Protein AF-A0A9K3D2X2-F1 (afdb_monomer_lite)

Organism: NCBI:txid797122

Radius of gyration: 26.67 Å; chains: 1; bounding box: 58×52×81 Å

Secondary structure (DSSP, 8-state):
--S-SS-HHHHHHHHHHHHHHHHH-TTEEEEEEEEEEEBSSSEEEEEEEEE-----TT-TTTTSTTS-EEEEESS-TTS--EEPPP--HHHHHHHTT----B-S-TT---TTSSS---S-HHHHHHHHHHHHHHHH-EEETTSEEEEPPP---TTS--PPPEEEEPS------TTGGGSGGGEEESSPPBPTTSSBPP------------------TTS-HHHHHHHHHHHHT--

Structure (mmCIF, N/CA/C/O backbone):
data_AF-A0A9K3D2X2-F1
#
_entry.id   AF-A0A9K3D2X2-F1
#
loop_
_atom_site.group_PDB
_atom_site.id
_atom_site.type_symbol
_atom_site.label_atom_id
_atom_site.label_alt_id
_atom_site.label_comp_id
_atom_site.label_asym_id
_atom_site.label_entity_id
_atom_site.label_seq_id
_atom_site.pdbx_PDB_ins_code
_atom_site.Cartn_x
_atom_site.Cartn_y
_atom_site.Cartn_z
_atom_site.occupancy
_atom_site.B_iso_or_equiv
_atom_site.auth_seq_id
_atom_site.auth_comp_id
_atom_site.auth_asym_id
_atom_site.auth_atom_id
_atom_site.pdbx_PDB_model_num
ATOM 1 N N . GLY A 1 1 ? -23.636 8.367 -2.068 1.00 62.09 1 GLY A N 1
ATOM 2 C CA . GLY A 1 1 ? -22.263 8.112 -1.583 1.00 62.09 1 GLY A CA 1
ATOM 3 C C . GLY A 1 1 ? -21.468 9.404 -1.571 1.00 62.09 1 GLY A C 1
ATOM 4 O O . GLY A 1 1 ? -21.942 10.382 -2.130 1.00 62.09 1 GLY A O 1
ATOM 5 N N . LEU A 1 2 ? -20.274 9.407 -0.976 1.00 77.19 2 LEU A N 1
ATOM 6 C CA . LEU A 1 2 ? -19.411 10.594 -0.820 1.00 77.19 2 LEU A CA 1
ATOM 7 C C . LEU A 1 2 ? -18.797 11.127 -2.136 1.00 77.19 2 LEU A C 1
ATOM 9 O O . LEU A 1 2 ? -18.059 12.102 -2.115 1.00 77.19 2 LEU A O 1
ATOM 13 N N . GLY A 1 3 ? -19.069 10.492 -3.283 1.00 82.81 3 GLY A N 1
ATOM 14 C CA . GLY A 1 3 ? -18.552 10.918 -4.592 1.00 82.81 3 GLY A CA 1
ATOM 15 C C . GLY A 1 3 ? -17.071 10.602 -4.833 1.00 82.81 3 GLY A C 1
ATOM 16 O O . GLY A 1 3 ? -16.491 11.094 -5.796 1.00 82.81 3 GLY A O 1
ATOM 17 N N . LEU A 1 4 ? -16.461 9.778 -3.978 1.00 85.44 4 LEU A N 1
ATOM 18 C CA . LEU A 1 4 ? -15.051 9.391 -4.033 1.00 85.44 4 LEU A CA 1
ATOM 19 C C . LEU A 1 4 ? -14.902 7.876 -4.224 1.00 85.44 4 LEU A C 1
ATOM 21 O O . LEU A 1 4 ? -15.774 7.102 -3.831 1.00 85.44 4 LEU A O 1
ATOM 25 N N . GLY A 1 5 ? -13.762 7.457 -4.780 1.00 87.19 5 GLY A N 1
ATOM 26 C CA . GLY A 1 5 ? -13.370 6.051 -4.881 1.00 87.19 5 GLY A CA 1
ATOM 27 C C . GLY A 1 5 ? -13.581 5.433 -6.263 1.00 87.19 5 GLY A C 1
ATOM 28 O O . GLY A 1 5 ? -13.428 6.086 -7.295 1.00 87.19 5 GLY A O 1
ATOM 29 N N . ILE A 1 6 ? -13.858 4.130 -6.276 1.00 88.62 6 ILE A N 1
ATOM 30 C CA . ILE A 1 6 ? -14.074 3.359 -7.502 1.00 88.62 6 ILE A CA 1
ATOM 31 C C . ILE A 1 6 ? -15.508 3.561 -7.985 1.00 88.62 6 ILE A C 1
ATOM 33 O O . ILE A 1 6 ? -16.448 3.517 -7.196 1.00 88.62 6 ILE A O 1
ATOM 37 N N . ALA A 1 7 ? -15.674 3.738 -9.295 1.00 86.94 7 ALA A N 1
ATOM 38 C CA . ALA A 1 7 ? -16.988 3.841 -9.910 1.00 86.94 7 ALA A CA 1
ATOM 39 C C . ALA A 1 7 ? -17.813 2.564 -9.669 1.00 86.94 7 ALA A C 1
ATOM 41 O O . ALA A 1 7 ? -17.309 1.458 -9.855 1.00 86.94 7 ALA A O 1
ATOM 42 N N . GLU A 1 8 ? -19.098 2.715 -9.341 1.00 86.19 8 GLU A N 1
ATOM 43 C CA . GLU A 1 8 ? -20.034 1.608 -9.084 1.00 86.19 8 GLU A CA 1
ATOM 44 C C . GLU A 1 8 ? -19.951 0.422 -10.067 1.00 86.19 8 GLU A C 1
ATOM 46 O O . GLU A 1 8 ? -19.874 -0.716 -9.593 1.00 86.19 8 GLU A O 1
ATOM 51 N N . PRO A 1 9 ? -19.885 0.612 -11.404 1.00 89.88 9 PRO A N 1
ATOM 52 C CA . PRO A 1 9 ? -19.807 -0.520 -12.332 1.00 89.88 9 PRO A CA 1
ATOM 53 C C . PRO A 1 9 ? -18.508 -1.333 -12.216 1.00 89.88 9 PRO A C 1
ATOM 55 O O . PRO A 1 9 ? -18.479 -2.497 -12.612 1.00 89.88 9 PRO A O 1
ATOM 58 N N . GLU A 1 10 ? -17.432 -0.756 -11.679 1.00 90.44 10 GLU A N 1
ATOM 59 C CA . GLU A 1 10 ? -16.162 -1.458 -11.476 1.00 90.44 10 GLU A CA 1
ATOM 60 C C . GLU A 1 10 ? -16.119 -2.240 -10.150 1.00 90.44 10 GLU A C 1
ATOM 62 O O . GLU A 1 10 ? -15.325 -3.175 -10.023 1.00 90.44 10 GLU A O 1
ATOM 67 N N . ILE A 1 11 ? -16.981 -1.911 -9.178 1.00 92.44 11 ILE A N 1
ATOM 68 C CA . ILE A 1 11 ? -16.953 -2.510 -7.833 1.00 92.44 11 ILE A CA 1
ATOM 69 C C . ILE A 1 11 ? -17.229 -4.013 -7.893 1.00 92.44 11 ILE A C 1
ATOM 71 O O . ILE A 1 11 ? -16.463 -4.798 -7.337 1.00 92.44 11 ILE A O 1
ATOM 75 N N . VAL A 1 12 ? -18.297 -4.431 -8.579 1.00 93.94 12 VAL A N 1
ATOM 76 C CA . VAL A 1 12 ? -18.692 -5.849 -8.630 1.00 93.94 12 VAL A CA 1
ATOM 77 C C . VAL A 1 12 ? -17.599 -6.723 -9.267 1.00 93.94 12 VAL A C 1
ATOM 79 O O . VAL A 1 12 ? -17.203 -7.703 -8.632 1.00 93.94 12 VAL A O 1
ATOM 82 N N . PRO A 1 13 ? -17.028 -6.376 -10.441 1.00 95.06 13 PRO A N 1
ATOM 83 C CA . PRO A 1 13 ? -15.883 -7.097 -10.998 1.00 95.06 13 PRO A CA 1
ATOM 84 C C . PRO A 1 13 ? -14.690 -7.196 -10.044 1.00 95.06 13 PRO A C 1
ATOM 86 O O . PRO A 1 13 ? -14.076 -8.258 -9.946 1.00 95.06 13 PRO A O 1
ATOM 89 N N . ILE A 1 14 ? -14.364 -6.112 -9.333 1.00 95.38 14 ILE A N 1
ATOM 90 C CA . ILE A 1 14 ? -13.248 -6.095 -8.382 1.00 95.38 14 ILE A CA 1
ATOM 91 C C . ILE A 1 14 ? -13.526 -7.036 -7.213 1.00 95.38 14 ILE A C 1
ATOM 93 O O . ILE A 1 14 ? -12.698 -7.895 -6.922 1.00 95.38 14 ILE A O 1
ATOM 97 N N . VAL A 1 15 ? -14.698 -6.938 -6.585 1.00 94.62 15 VAL A N 1
ATOM 98 C CA . VAL A 1 15 ? -15.077 -7.804 -5.458 1.00 94.62 15 VAL A CA 1
ATOM 99 C C . VAL A 1 15 ? -15.071 -9.275 -5.875 1.00 94.62 15 VAL A C 1
ATOM 101 O O . VAL A 1 15 ? -14.518 -10.115 -5.163 1.00 94.62 15 VAL A O 1
ATOM 104 N N . SER A 1 16 ? -15.629 -9.600 -7.042 1.00 95.50 16 SER A N 1
ATOM 105 C CA . SER A 1 16 ? -15.623 -10.966 -7.574 1.00 95.50 16 SER A CA 1
ATOM 106 C C . SER A 1 16 ? -14.213 -11.476 -7.871 1.00 95.50 16 SER A C 1
ATOM 108 O O . SER A 1 16 ? -13.896 -12.611 -7.516 1.00 95.50 16 SER A O 1
ATOM 110 N N . GLY A 1 17 ? -13.350 -10.652 -8.470 1.00 95.75 17 GLY A N 1
ATOM 111 C CA . GLY A 1 17 ? -11.963 -11.028 -8.749 1.00 95.75 17 GLY A CA 1
ATOM 112 C C . GLY A 1 17 ? -11.130 -11.233 -7.484 1.00 95.75 17 GLY A C 1
ATOM 113 O O . GLY A 1 17 ? -10.396 -12.213 -7.388 1.00 95.75 17 GLY A O 1
ATOM 114 N N . VAL A 1 18 ? -11.303 -10.382 -6.468 1.00 95.50 18 VAL A N 1
ATOM 115 C CA . VAL A 1 18 ? -10.625 -10.532 -5.168 1.00 95.50 18 VAL A CA 1
ATOM 116 C C . VAL A 1 18 ? -11.096 -11.791 -4.436 1.00 95.50 18 VAL A C 1
ATOM 118 O O . VAL A 1 18 ? -10.274 -12.505 -3.863 1.00 95.50 18 VAL A O 1
ATOM 121 N N . ARG A 1 19 ? -12.392 -12.125 -4.500 1.00 95.00 19 ARG A N 1
ATOM 122 C CA . ARG A 1 19 ? -12.914 -13.394 -3.959 1.00 95.00 19 ARG A CA 1
ATOM 123 C C . ARG A 1 19 ? -12.326 -14.606 -4.678 1.00 95.00 19 ARG A C 1
ATOM 125 O O . ARG A 1 19 ? -11.923 -15.557 -4.015 1.00 95.00 19 ARG A O 1
ATOM 132 N N . ALA A 1 20 ? -12.242 -14.561 -6.007 1.00 95.50 20 ALA A N 1
ATOM 133 C CA . ALA A 1 20 ? -11.616 -15.624 -6.791 1.00 95.50 20 ALA A CA 1
ATOM 134 C C . ALA A 1 20 ? -10.126 -15.786 -6.437 1.00 95.50 20 ALA A C 1
ATOM 136 O O . ALA A 1 20 ? -9.667 -16.906 -6.230 1.00 95.50 20 ALA A O 1
ATOM 137 N N . PHE A 1 21 ? -9.399 -14.674 -6.286 1.00 95.75 21 PHE A N 1
ATOM 138 C CA . PHE A 1 21 ? -8.006 -14.671 -5.835 1.00 95.75 21 PHE A CA 1
ATOM 139 C C . PHE A 1 21 ? -7.843 -15.264 -4.428 1.00 95.75 21 PHE A C 1
ATOM 141 O O . PHE A 1 21 ? -6.951 -16.078 -4.204 1.00 95.75 21 PHE A O 1
ATOM 148 N N . SER A 1 22 ? -8.712 -14.895 -3.482 1.00 94.69 22 SER A N 1
ATOM 149 C CA . SER A 1 22 ? -8.681 -15.449 -2.125 1.00 94.69 22 SER A CA 1
ATOM 150 C C . SER A 1 22 ? -8.959 -16.954 -2.121 1.00 94.69 22 SER A C 1
ATOM 152 O O . SER A 1 22 ? -8.289 -17.689 -1.402 1.00 94.69 22 SER A O 1
ATOM 154 N N . ALA A 1 23 ? -9.895 -17.428 -2.950 1.00 94.06 23 ALA A N 1
ATOM 155 C CA . ALA A 1 23 ? -10.199 -18.852 -3.079 1.00 94.06 23 ALA A CA 1
ATOM 156 C C . ALA A 1 23 ? -9.033 -19.659 -3.676 1.00 94.06 23 ALA A C 1
ATOM 158 O O . ALA A 1 23 ? -8.855 -20.823 -3.324 1.00 94.06 23 ALA A O 1
ATOM 159 N N . SER A 1 24 ? -8.219 -19.054 -4.551 1.00 94.44 24 SER A N 1
ATOM 160 C CA . SER A 1 24 ? -7.047 -19.719 -5.133 1.00 94.44 24 SER A CA 1
ATOM 161 C C . SER A 1 24 ? -5.812 -19.721 -4.221 1.00 94.44 24 SER A C 1
ATOM 163 O O . SER A 1 24 ? -4.843 -20.404 -4.539 1.00 94.44 24 SER A O 1
ATOM 165 N N . HIS A 1 25 ? -5.825 -18.979 -3.108 1.00 93.38 25 HIS A N 1
ATOM 166 C CA . HIS A 1 25 ? -4.698 -18.860 -2.175 1.00 93.38 25 HIS A CA 1
ATOM 167 C C . HIS A 1 25 ? -5.124 -19.238 -0.745 1.00 93.38 25 HIS A C 1
ATOM 169 O O . HIS A 1 25 ? -5.285 -18.367 0.112 1.00 93.38 25 HIS A O 1
ATOM 175 N N . PRO A 1 26 ? -5.288 -20.543 -0.448 1.00 89.94 26 PRO A N 1
ATOM 176 C CA . PRO A 1 26 ? -5.771 -21.009 0.853 1.00 89.94 26 PRO A CA 1
ATOM 177 C C . PRO A 1 26 ? -4.796 -20.743 2.007 1.00 89.94 26 PRO A C 1
ATOM 179 O O . PRO A 1 26 ? -5.204 -20.827 3.165 1.00 89.94 26 PRO A O 1
ATOM 182 N N . SER A 1 27 ? -3.535 -20.416 1.714 1.00 88.31 27 SER A N 1
ATOM 183 C CA . SER A 1 27 ? -2.527 -20.003 2.695 1.00 88.31 27 SER A CA 1
ATOM 184 C C . SER A 1 27 ? -2.737 -18.584 3.226 1.00 88.31 27 SER A C 1
ATOM 186 O O . SER A 1 27 ? -2.057 -18.198 4.167 1.00 88.31 27 SER A O 1
ATOM 188 N N . LEU A 1 28 ? -3.654 -17.793 2.662 1.00 89.19 28 LEU A N 1
ATOM 189 C CA . LEU A 1 28 ? -3.938 -16.430 3.116 1.00 89.19 28 LEU A CA 1
ATOM 190 C C . LEU A 1 28 ? -5.127 -16.434 4.088 1.00 89.19 28 LEU A C 1
ATOM 192 O O . LEU A 1 28 ? -6.159 -17.055 3.825 1.00 89.19 28 LEU A O 1
ATOM 196 N N . ARG A 1 29 ? -4.983 -15.756 5.230 1.00 85.06 29 ARG A N 1
ATOM 197 C CA . ARG A 1 29 ? -6.015 -15.634 6.274 1.00 85.06 29 ARG A CA 1
ATOM 198 C C . ARG A 1 29 ? -7.011 -14.540 5.929 1.00 85.06 29 ARG A C 1
ATOM 200 O O . ARG A 1 29 ? -8.217 -14.747 6.014 1.00 85.06 29 ARG A O 1
ATOM 207 N N . HIS A 1 30 ? -6.493 -13.369 5.576 1.00 86.62 30 HIS A N 1
ATOM 208 C CA . HIS A 1 30 ? -7.290 -12.184 5.307 1.00 86.62 30 HIS A CA 1
ATOM 209 C C . HIS A 1 30 ? -6.849 -11.569 3.988 1.00 86.62 30 HIS A C 1
ATOM 211 O O . HIS A 1 30 ? -5.658 -11.364 3.767 1.00 86.62 30 HIS A O 1
ATOM 217 N N . VAL A 1 31 ? -7.808 -11.258 3.120 1.00 92.25 31 VAL A N 1
ATOM 218 C CA . VAL A 1 31 ? -7.565 -10.678 1.799 1.00 92.25 31 VAL A CA 1
ATOM 219 C C . VAL A 1 31 ? -8.492 -9.483 1.633 1.00 92.25 31 VAL A C 1
ATOM 221 O O . VAL A 1 31 ? -9.709 -9.613 1.744 1.00 92.25 31 VAL A O 1
ATOM 224 N N . ALA A 1 32 ? -7.920 -8.313 1.366 1.00 92.44 32 ALA A N 1
ATOM 225 C CA . ALA A 1 32 ? -8.660 -7.073 1.186 1.00 92.44 32 ALA A CA 1
ATOM 226 C C . ALA A 1 32 ? -8.199 -6.345 -0.072 1.00 92.44 32 ALA A C 1
ATOM 228 O O . ALA A 1 32 ? -7.009 -6.291 -0.383 1.00 92.44 32 ALA A O 1
ATOM 229 N N . PHE A 1 33 ? -9.141 -5.738 -0.787 1.00 95.12 33 PHE A N 1
ATOM 230 C CA . PHE A 1 33 ? -8.795 -4.830 -1.868 1.00 95.12 33 PHE A CA 1
ATOM 231 C C . PHE A 1 33 ? -8.147 -3.571 -1.282 1.00 95.12 33 PHE A C 1
ATOM 233 O O . PHE A 1 33 ? -8.761 -2.885 -0.470 1.00 95.12 33 PHE A O 1
ATOM 240 N N . TRP A 1 34 ? -6.906 -3.286 -1.677 1.00 95.75 34 TRP A N 1
ATOM 241 C CA . TRP A 1 34 ? -6.181 -2.106 -1.206 1.00 95.75 34 TRP A CA 1
ATOM 242 C C . TRP A 1 34 ? -6.526 -0.879 -2.045 1.00 95.75 34 TRP A C 1
ATOM 244 O O . TRP A 1 34 ? -6.767 0.200 -1.515 1.00 95.75 34 TRP A O 1
ATOM 254 N N . GLY A 1 35 ? -6.547 -1.035 -3.371 1.00 95.25 35 GLY A N 1
ATOM 255 C CA . GLY A 1 35 ? -6.744 0.105 -4.253 1.00 95.25 35 GLY A CA 1
ATOM 256 C C . GLY A 1 35 ? -6.374 -0.146 -5.708 1.00 95.25 35 GLY A C 1
ATOM 257 O O . GLY A 1 35 ? -5.982 -1.241 -6.118 1.00 95.25 35 GLY A O 1
ATOM 258 N N . LYS A 1 36 ? -6.497 0.921 -6.498 1.00 95.12 36 LYS A N 1
ATOM 259 C CA . LYS A 1 36 ? -6.188 0.953 -7.929 1.00 95.12 36 LYS A CA 1
ATOM 260 C C . LYS A 1 36 ? -5.154 2.043 -8.193 1.00 95.12 36 LYS A C 1
ATOM 262 O O . LYS A 1 36 ? -5.387 3.204 -7.871 1.00 95.12 36 LYS A O 1
ATOM 267 N N . VAL A 1 37 ? -4.025 1.689 -8.802 1.00 95.62 37 VAL A N 1
ATOM 268 C CA . VAL A 1 37 ? -2.929 2.627 -9.086 1.00 95.62 37 VAL A CA 1
ATOM 269 C C . VAL A 1 37 ? -2.847 2.892 -10.582 1.00 95.62 37 VAL A C 1
ATOM 271 O O . VAL A 1 37 ? -2.692 1.972 -11.388 1.00 95.62 37 VAL A O 1
ATOM 274 N N . LYS A 1 38 ? -2.944 4.166 -10.974 1.00 94.25 38 LYS A N 1
ATOM 275 C CA . LYS A 1 38 ? -2.814 4.565 -12.377 1.00 94.25 38 LYS A CA 1
ATOM 276 C C . LYS A 1 38 ? -1.379 4.375 -12.860 1.00 94.25 38 LYS A C 1
ATOM 278 O O . LYS A 1 38 ? -0.429 4.823 -12.224 1.00 94.25 38 LYS A O 1
ATOM 283 N N . CYS A 1 39 ? -1.251 3.766 -14.031 1.00 93.56 39 CYS A N 1
ATOM 284 C CA . CYS A 1 39 ? 0.011 3.634 -14.747 1.00 93.56 39 CYS A CA 1
ATOM 285 C C . CYS A 1 39 ? -0.062 4.388 -16.075 1.00 93.56 39 CYS A C 1
ATOM 287 O O . CYS A 1 39 ? -1.148 4.752 -16.541 1.00 93.56 39 CYS A O 1
ATOM 289 N N . ARG A 1 40 ? 1.093 4.592 -16.715 1.00 91.06 40 ARG A N 1
ATOM 290 C CA . ARG A 1 40 ? 1.179 5.105 -18.087 1.00 91.06 40 ARG A CA 1
ATOM 291 C C . ARG A 1 40 ? 0.357 4.230 -19.028 1.00 91.06 40 ARG A C 1
ATOM 293 O O . ARG A 1 40 ? -0.376 4.753 -19.860 1.00 91.06 40 ARG A O 1
ATOM 300 N N . THR A 1 41 ? 0.445 2.913 -18.849 1.00 88.25 41 THR A N 1
ATOM 301 C CA . THR A 1 41 ? -0.400 1.947 -19.547 1.00 88.25 41 THR A CA 1
ATOM 302 C C . THR A 1 41 ? -1.322 1.256 -18.541 1.00 88.25 41 THR A C 1
ATOM 304 O O . THR A 1 41 ? -0.877 0.561 -17.637 1.00 88.25 41 THR A O 1
ATOM 307 N N . GLY A 1 42 ? -2.630 1.499 -18.647 1.00 92.19 42 GLY A N 1
ATOM 308 C CA . GLY A 1 42 ? -3.626 0.836 -17.799 1.00 92.19 42 GLY A CA 1
ATOM 309 C C . GLY A 1 42 ? -3.580 1.230 -16.316 1.00 92.19 42 GLY A C 1
ATOM 310 O O . GLY A 1 42 ? -3.468 2.416 -15.977 1.00 92.19 42 GLY A O 1
ATOM 311 N N . PHE A 1 43 ? -3.768 0.226 -15.455 1.00 95.06 43 PHE A N 1
ATOM 312 C CA . PHE A 1 43 ? -3.864 0.339 -14.001 1.00 95.06 43 PHE A CA 1
ATOM 313 C C . PHE A 1 43 ? -3.364 -0.942 -13.331 1.00 95.06 43 PHE A C 1
ATOM 315 O O . PHE A 1 43 ? -3.580 -2.038 -13.847 1.00 95.06 43 PHE A O 1
ATOM 322 N N . TYR A 1 44 ? -2.799 -0.797 -12.139 1.00 96.81 44 TYR A N 1
ATOM 323 C CA . TYR A 1 44 ? -2.599 -1.900 -11.211 1.00 96.81 44 TYR A CA 1
ATOM 324 C C . TYR A 1 44 ? -3.794 -2.001 -10.265 1.00 96.81 44 TYR A C 1
ATOM 326 O O . TYR A 1 44 ? -4.170 -1.008 -9.645 1.00 96.81 44 TYR A O 1
ATOM 334 N N . HIS A 1 45 ? -4.368 -3.193 -10.137 1.00 97.00 45 HIS A N 1
ATOM 335 C CA . HIS A 1 45 ? -5.290 -3.536 -9.053 1.00 97.00 45 HIS A CA 1
ATOM 336 C C . HIS A 1 45 ? -4.469 -4.178 -7.949 1.00 97.00 45 HIS A C 1
ATOM 338 O O . HIS A 1 45 ? -3.710 -5.101 -8.235 1.00 97.00 45 HIS A O 1
ATOM 344 N N . VAL A 1 46 ? -4.588 -3.677 -6.725 1.00 97.50 46 VAL A N 1
ATOM 345 C CA . VAL A 1 46 ? -3.747 -4.089 -5.603 1.00 97.50 46 VAL A CA 1
ATOM 346 C C . VAL A 1 46 ? -4.615 -4.711 -4.523 1.00 97.50 46 VAL A C 1
ATOM 348 O O . VAL A 1 46 ? -5.655 -4.169 -4.139 1.00 97.50 46 VAL A O 1
ATOM 351 N N . VAL A 1 47 ? -4.155 -5.844 -4.016 1.00 96.62 47 VAL A N 1
ATOM 352 C CA . VAL A 1 47 ? -4.743 -6.570 -2.900 1.00 96.62 47 VAL A CA 1
ATOM 353 C C . VAL A 1 47 ? -3.723 -6.632 -1.776 1.00 96.62 47 VAL A C 1
ATOM 355 O O . VAL A 1 47 ? -2.539 -6.876 -2.004 1.00 96.62 47 VAL A O 1
ATOM 358 N N . ARG A 1 48 ? -4.208 -6.399 -0.563 1.00 94.38 48 ARG A N 1
ATOM 359 C CA . ARG A 1 48 ? -3.490 -6.608 0.685 1.00 94.38 48 ARG A CA 1
ATOM 360 C C . ARG A 1 48 ? -3.878 -7.976 1.236 1.00 94.38 48 ARG A C 1
ATOM 362 O O . ARG A 1 48 ? -5.072 -8.264 1.341 1.00 94.38 48 ARG A O 1
ATOM 369 N N . ALA A 1 49 ? -2.902 -8.788 1.605 1.00 91.94 49 ALA A N 1
ATOM 370 C CA . ALA A 1 49 ? -3.124 -10.108 2.165 1.00 91.94 49 ALA A CA 1
ATOM 371 C C . ALA A 1 49 ? -2.305 -10.327 3.438 1.00 91.94 49 ALA A C 1
ATOM 373 O O . ALA A 1 49 ? -1.190 -9.833 3.554 1.00 91.94 49 ALA A O 1
ATOM 374 N N . VAL A 1 50 ? -2.869 -11.086 4.372 1.00 87.56 50 VAL A N 1
ATOM 375 C CA . VAL A 1 50 ? -2.181 -11.556 5.579 1.00 87.56 50 VAL A CA 1
ATOM 376 C C . VAL A 1 50 ? -2.057 -13.075 5.462 1.00 87.56 50 VAL A C 1
ATOM 378 O O . VAL A 1 50 ? -3.092 -13.735 5.286 1.00 87.56 50 VAL A O 1
ATOM 381 N N . PRO A 1 51 ? -0.844 -13.647 5.498 1.00 85.38 51 PRO A N 1
ATOM 382 C CA . PRO A 1 51 ? -0.655 -15.085 5.445 1.00 85.38 51 PRO A CA 1
ATOM 383 C C . PRO A 1 51 ? -1.184 -15.749 6.723 1.00 85.38 51 PRO A C 1
ATOM 385 O O . PRO A 1 51 ? -1.248 -15.146 7.792 1.00 85.38 51 PRO A O 1
ATOM 388 N N . LYS A 1 52 ? -1.578 -17.015 6.611 1.00 80.44 52 LYS A N 1
ATOM 389 C CA . LYS A 1 52 ? -1.749 -17.928 7.742 1.00 80.44 52 LYS A CA 1
ATOM 390 C C . LYS A 1 52 ? -0.356 -18.421 8.133 1.00 80.44 52 LYS A C 1
ATOM 392 O O . LYS A 1 52 ? -0.008 -19.555 7.826 1.00 80.44 52 LYS A O 1
ATOM 397 N N . LEU A 1 53 ? 0.493 -17.554 8.674 1.00 66.25 53 LEU A N 1
ATOM 398 C CA . LEU A 1 53 ? 1.560 -18.088 9.512 1.00 66.25 53 LEU A CA 1
ATOM 399 C C . LEU A 1 53 ? 0.914 -18.454 10.847 1.00 66.25 53 LEU A C 1
ATOM 401 O O . LEU A 1 53 ? 0.103 -17.682 11.364 1.00 66.25 53 LEU A O 1
ATOM 405 N N . ASP A 1 54 ? 1.281 -19.614 11.379 1.00 54.94 54 ASP A N 1
ATOM 406 C CA . ASP A 1 54 ? 1.028 -19.984 12.768 1.00 54.94 54 ASP A CA 1
ATOM 407 C C . ASP A 1 54 ? 1.961 -19.135 13.651 1.00 54.94 54 ASP A C 1
ATOM 409 O O . ASP A 1 54 ? 2.937 -19.627 14.205 1.00 54.94 54 ASP A O 1
ATOM 413 N N . LEU A 1 55 ? 1.746 -17.816 13.666 1.00 53.19 55 LEU A N 1
ATOM 414 C CA . LEU A 1 55 ? 2.324 -16.950 14.685 1.00 53.19 55 LEU A CA 1
ATOM 415 C C . LEU A 1 55 ? 1.469 -17.158 15.930 1.00 53.19 55 LEU A C 1
ATOM 417 O O . LEU A 1 55 ? 0.251 -16.931 15.875 1.00 53.19 55 LEU A O 1
ATOM 421 N N . ASP A 1 56 ? 2.098 -17.630 17.005 1.00 51.72 56 ASP A N 1
ATOM 422 C CA . ASP A 1 56 ? 1.461 -17.775 18.310 1.00 51.72 56 ASP A CA 1
ATOM 423 C C . ASP A 1 56 ? 0.722 -16.477 18.660 1.00 51.72 56 ASP A C 1
ATOM 425 O O . ASP A 1 56 ? 1.155 -15.372 18.321 1.00 51.72 56 ASP A O 1
ATOM 429 N N . GLU A 1 57 ? -0.464 -16.592 19.265 1.00 49.62 57 GLU A N 1
ATOM 430 C CA . GLU A 1 57 ? -1.336 -15.433 19.494 1.00 49.62 57 GLU A CA 1
ATOM 431 C C . GLU A 1 57 ? -0.694 -14.341 20.357 1.00 49.62 57 GLU A C 1
ATOM 433 O O . GLU A 1 57 ? -1.140 -13.197 20.283 1.00 49.62 57 GLU A O 1
ATOM 438 N N . THR A 1 58 ? 0.366 -14.701 21.078 1.00 48.12 58 THR A N 1
ATOM 439 C CA . THR A 1 58 ? 1.191 -13.882 21.961 1.00 48.12 58 THR A CA 1
ATOM 440 C C . THR A 1 58 ? 2.380 -13.201 21.275 1.00 48.12 58 THR A C 1
ATOM 442 O O . THR A 1 58 ? 3.073 -12.446 21.945 1.00 48.12 58 THR A O 1
ATOM 445 N N . ASP A 1 59 ? 2.650 -13.420 19.978 1.00 47.16 59 ASP A N 1
ATOM 446 C CA . ASP A 1 59 ? 3.792 -12.767 19.316 1.00 47.16 59 ASP A CA 1
ATOM 447 C C . ASP A 1 59 ? 3.524 -11.253 19.138 1.00 47.16 59 ASP A C 1
ATOM 449 O O . ASP A 1 59 ? 2.647 -10.877 18.346 1.00 47.16 59 ASP A O 1
ATOM 453 N N . PRO A 1 60 ? 4.285 -10.362 19.808 1.00 45.97 60 PRO A N 1
ATOM 454 C CA . PRO A 1 60 ? 4.114 -8.909 19.707 1.00 45.97 60 PRO A CA 1
ATOM 455 C C . PRO A 1 60 ? 4.375 -8.366 18.291 1.00 45.97 60 PRO A C 1
ATOM 457 O O . PRO A 1 60 ? 3.988 -7.241 17.969 1.00 45.97 60 PRO A O 1
ATOM 460 N N . LYS A 1 61 ? 4.985 -9.161 17.400 1.00 43.41 61 LYS A N 1
ATOM 461 C CA . LYS A 1 61 ? 5.217 -8.789 15.992 1.00 43.41 61 LYS A CA 1
ATOM 462 C C . LYS A 1 61 ? 3.961 -8.887 15.130 1.00 43.41 61 LYS A C 1
ATOM 464 O O . LYS A 1 61 ? 3.944 -8.344 14.020 1.00 43.41 61 LYS A O 1
ATOM 469 N N . LYS A 1 62 ? 2.905 -9.535 15.635 1.00 45.25 62 LYS A N 1
ATOM 470 C CA . LYS A 1 62 ? 1.636 -9.734 14.933 1.00 45.25 62 LYS A CA 1
ATOM 471 C C . LYS A 1 62 ? 0.979 -8.392 14.617 1.00 45.25 62 LYS A C 1
ATOM 473 O O . LYS A 1 62 ? 0.440 -7.713 15.484 1.00 45.25 62 LYS A O 1
ATOM 478 N N . GLY A 1 63 ? 0.969 -8.032 13.337 1.00 45.84 63 GLY A N 1
ATOM 479 C CA . GLY A 1 63 ? 0.354 -6.786 12.861 1.00 45.84 63 GLY A CA 1
ATOM 480 C C . GLY A 1 63 ? 1.316 -5.612 1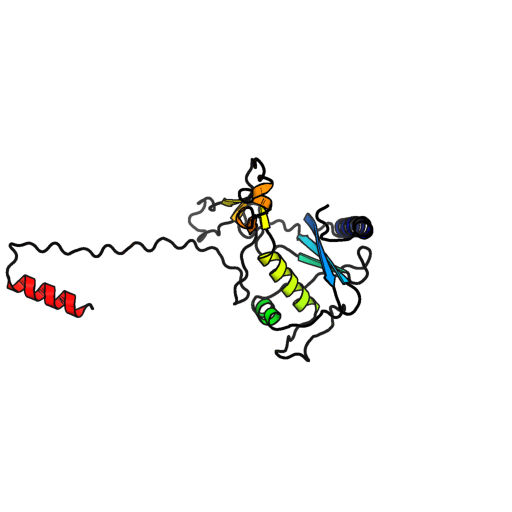2.671 1.00 45.84 63 GLY A C 1
ATOM 481 O O . GLY A 1 63 ? 0.879 -4.550 12.217 1.00 45.84 63 GLY A O 1
ATOM 482 N N . GLN A 1 64 ? 2.615 -5.801 12.907 1.00 46.34 64 GLN A N 1
ATOM 483 C CA . GLN A 1 64 ? 3.624 -4.843 12.466 1.00 46.34 64 GLN A CA 1
ATOM 484 C C . GLN A 1 64 ? 3.993 -5.059 10.987 1.00 46.34 64 GLN A C 1
ATOM 486 O O . GLN A 1 64 ? 3.684 -6.084 10.382 1.00 46.34 64 GLN A O 1
ATOM 491 N N . LEU A 1 65 ? 4.623 -4.047 10.379 1.00 45.91 65 LEU A N 1
ATOM 492 C CA . LEU A 1 65 ? 4.936 -3.816 8.950 1.00 45.91 65 LEU A CA 1
ATOM 493 C C . LEU A 1 65 ? 5.387 -5.040 8.093 1.00 45.91 65 LEU A C 1
ATOM 495 O O . LEU A 1 65 ? 5.383 -4.947 6.854 1.00 45.91 65 LEU A O 1
ATOM 499 N N . GLY A 1 66 ? 5.773 -6.157 8.718 1.00 51.91 66 GLY A N 1
ATOM 500 C CA . GLY A 1 66 ? 6.245 -7.405 8.109 1.00 51.91 66 GLY A CA 1
ATOM 501 C C . GLY A 1 66 ? 5.174 -8.442 7.741 1.00 51.91 66 GLY A C 1
ATOM 502 O O . GLY A 1 66 ? 5.409 -9.216 6.818 1.00 51.91 66 GLY A O 1
ATOM 503 N N . ASP A 1 67 ? 3.984 -8.424 8.347 1.00 68.19 67 ASP A N 1
ATOM 504 C CA . ASP A 1 67 ? 3.009 -9.525 8.167 1.00 68.19 67 ASP A CA 1
ATOM 505 C C . ASP A 1 67 ? 2.080 -9.358 6.964 1.00 68.19 67 ASP A C 1
ATOM 507 O O . ASP A 1 67 ? 1.203 -10.179 6.691 1.00 68.19 67 ASP A O 1
ATOM 511 N N . THR A 1 68 ? 2.211 -8.246 6.251 1.00 81.12 68 THR A N 1
ATOM 512 C CA . THR A 1 68 ? 1.294 -7.896 5.174 1.00 81.12 68 THR A CA 1
ATOM 513 C C . THR A 1 68 ? 1.961 -8.051 3.818 1.00 81.12 68 THR A C 1
ATOM 515 O O . THR A 1 68 ? 2.849 -7.280 3.445 1.00 81.12 68 THR A O 1
ATOM 518 N N . GLU A 1 69 ? 1.444 -8.990 3.034 1.00 91.31 69 GLU A N 1
ATOM 519 C CA . GLU A 1 69 ? 1.815 -9.189 1.642 1.00 91.31 69 GLU A CA 1
ATOM 520 C C . GLU A 1 69 ? 0.949 -8.331 0.715 1.00 91.31 69 GLU A C 1
ATOM 522 O O . GLU A 1 69 ? -0.256 -8.156 0.920 1.00 91.31 69 GLU A O 1
ATOM 527 N N . TYR A 1 70 ? 1.550 -7.842 -0.368 1.00 95.31 70 TYR A N 1
ATOM 528 C CA . TYR A 1 70 ? 0.828 -7.130 -1.417 1.00 95.31 70 TYR A CA 1
ATOM 529 C C . TYR A 1 70 ? 0.872 -7.911 -2.720 1.00 95.31 70 TYR A C 1
ATOM 531 O O . TYR A 1 70 ? 1.918 -8.400 -3.142 1.00 95.31 70 TYR A O 1
ATOM 539 N N . TRP A 1 71 ? -0.276 -7.986 -3.377 1.00 97.06 71 TRP A N 1
ATOM 540 C CA . TRP A 1 71 ? -0.459 -8.673 -4.645 1.00 97.06 71 TRP A CA 1
ATOM 541 C C . TRP A 1 71 ? -1.041 -7.711 -5.664 1.00 97.06 71 TRP A C 1
ATOM 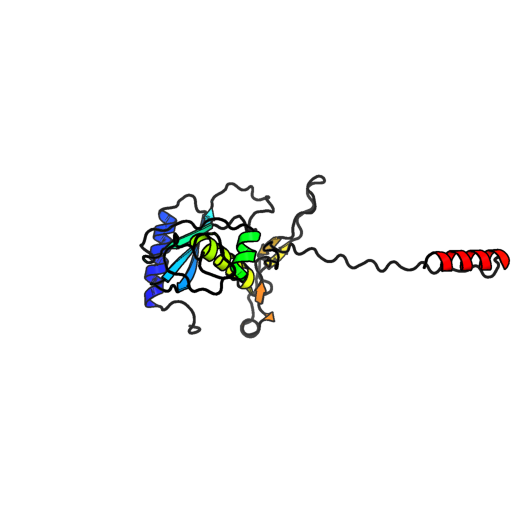543 O O . TRP A 1 71 ? -1.857 -6.851 -5.330 1.00 97.06 71 TRP A O 1
ATOM 553 N N . VAL A 1 72 ? -0.619 -7.844 -6.916 1.00 97.44 72 VAL A N 1
ATOM 554 C CA . VAL A 1 72 ? -0.996 -6.908 -7.971 1.00 97.44 72 VAL A CA 1
ATOM 555 C C . VAL A 1 72 ? -1.415 -7.616 -9.252 1.00 97.44 72 VAL A C 1
ATOM 557 O O . VAL A 1 72 ? -0.811 -8.610 -9.648 1.00 97.44 72 VAL A O 1
ATOM 560 N N . SER A 1 73 ? -2.419 -7.066 -9.938 1.00 96.38 73 SER A N 1
ATOM 561 C CA . SER A 1 73 ? -2.766 -7.453 -11.306 1.00 96.38 73 SER A CA 1
ATOM 562 C C . SER A 1 73 ? -2.842 -6.248 -12.245 1.00 96.38 73 SER A C 1
ATOM 564 O O . SER A 1 73 ? -3.550 -5.271 -11.984 1.00 96.38 73 SER A O 1
ATOM 566 N N . SER A 1 74 ? -2.130 -6.327 -13.375 1.00 94.81 74 SER A N 1
ATOM 567 C CA . SER A 1 74 ? -2.142 -5.319 -14.451 1.00 94.81 74 SER A CA 1
ATOM 568 C C . SER A 1 74 ? -3.175 -5.601 -15.549 1.00 94.81 74 SER A C 1
ATOM 570 O O . SER A 1 74 ? -3.435 -4.746 -16.395 1.00 94.81 74 SER A O 1
ATOM 572 N N . LYS A 1 75 ? -3.781 -6.797 -15.551 1.00 93.12 75 LYS A N 1
ATOM 573 C CA . LYS A 1 75 ? -4.762 -7.239 -16.561 1.00 93.12 75 LYS A CA 1
ATOM 574 C C . LYS A 1 75 ? -6.213 -7.156 -16.079 1.00 93.12 75 LYS A C 1
ATOM 576 O O . LYS A 1 75 ? -7.115 -7.580 -16.792 1.00 93.12 75 LYS A O 1
ATOM 581 N N . GLY A 1 76 ? -6.438 -6.576 -14.901 1.00 91.94 76 GLY A N 1
ATOM 582 C CA . GLY A 1 76 ? -7.758 -6.454 -14.285 1.00 91.94 76 GLY A CA 1
ATOM 583 C C . GLY A 1 76 ? -7.985 -7.461 -13.153 1.00 91.94 76 GLY A C 1
ATOM 584 O O . GLY A 1 76 ? -7.106 -8.265 -12.859 1.00 91.94 76 GLY A O 1
ATOM 585 N N . PRO A 1 77 ? -9.164 -7.436 -12.513 1.00 91.62 77 PRO A N 1
ATOM 586 C CA . PRO A 1 77 ? -9.433 -8.206 -11.295 1.00 91.62 77 PRO A CA 1
ATOM 587 C C . PRO A 1 77 ? -9.495 -9.729 -11.511 1.00 91.62 77 PRO A C 1
ATOM 589 O O . PRO A 1 77 ? -9.292 -10.486 -10.567 1.00 91.62 77 PRO A O 1
ATOM 592 N N . PHE A 1 78 ? -9.728 -10.181 -12.747 1.00 93.81 78 PHE A N 1
ATOM 593 C CA . PHE A 1 78 ? -9.691 -11.597 -13.144 1.00 93.81 78 PHE A CA 1
ATOM 594 C C . PHE A 1 78 ? -8.374 -11.996 -13.829 1.00 93.81 78 PHE A C 1
ATOM 596 O O . PHE A 1 78 ? -8.261 -13.092 -14.374 1.00 93.81 78 PHE A O 1
ATOM 603 N N . GLY A 1 79 ? -7.397 -11.086 -13.866 1.00 93.50 79 GLY A N 1
ATOM 604 C CA . GLY A 1 79 ? -6.080 -11.352 -14.426 1.00 93.50 79 GLY A CA 1
ATOM 605 C C . GLY A 1 79 ? -5.199 -12.182 -13.487 1.00 93.50 79 GLY A C 1
ATOM 606 O O . GLY A 1 79 ? -5.567 -12.431 -12.338 1.00 93.50 79 GLY A O 1
ATOM 607 N N . PRO A 1 80 ? -4.001 -12.581 -13.949 1.00 94.75 80 PRO A N 1
ATOM 608 C CA . PRO A 1 80 ? -3.005 -13.174 -13.069 1.00 94.75 80 PRO A CA 1
ATOM 609 C C . PRO A 1 80 ? -2.579 -12.161 -12.001 1.00 94.75 80 PRO A C 1
ATOM 611 O O . PRO A 1 80 ? -2.454 -10.962 -12.280 1.00 94.75 80 PRO A O 1
ATOM 614 N N . TRP A 1 81 ? -2.354 -12.664 -10.791 1.00 96.25 81 TRP A N 1
ATOM 615 C CA . TRP A 1 81 ? -1.882 -11.890 -9.651 1.00 96.25 81 TRP A CA 1
ATOM 616 C C . TRP A 1 81 ? -0.416 -12.212 -9.388 1.00 96.25 81 TRP A C 1
ATOM 618 O O . TRP A 1 81 ? -0.035 -13.379 -9.331 1.00 96.25 81 TRP A O 1
ATOM 628 N N . SER A 1 82 ? 0.392 -11.174 -9.207 1.00 96.44 82 SER A N 1
ATOM 629 C CA . SER A 1 82 ? 1.809 -11.291 -8.871 1.00 96.44 82 SER A CA 1
ATOM 630 C C . SER A 1 82 ? 2.047 -10.745 -7.471 1.00 96.44 82 SER A C 1
ATOM 632 O O . SER A 1 82 ? 1.628 -9.625 -7.170 1.00 96.44 82 SER A O 1
ATOM 634 N N . ARG A 1 83 ? 2.740 -11.511 -6.625 1.00 95.62 83 ARG A N 1
ATOM 635 C CA . ARG A 1 83 ? 3.205 -11.034 -5.320 1.00 95.62 83 ARG A CA 1
ATOM 636 C C . ARG A 1 83 ? 4.267 -9.953 -5.516 1.00 95.62 83 ARG A C 1
ATOM 638 O O . ARG A 1 83 ? 5.179 -10.111 -6.329 1.00 95.62 83 ARG A O 1
ATOM 645 N N . LEU A 1 84 ? 4.143 -8.856 -4.778 1.00 96.00 84 LEU A N 1
ATOM 646 C CA . LEU A 1 84 ? 5.157 -7.814 -4.713 1.00 96.00 84 LEU A CA 1
ATOM 647 C C . LEU A 1 84 ? 6.279 -8.217 -3.748 1.00 96.00 84 LEU A C 1
ATOM 649 O O . LEU A 1 84 ? 6.015 -8.882 -2.747 1.00 96.00 84 LEU A O 1
ATOM 653 N N . PRO A 1 85 ? 7.526 -7.812 -4.034 1.00 93.94 85 PRO A N 1
ATOM 654 C CA . PRO A 1 85 ? 8.643 -8.078 -3.143 1.00 93.94 85 PRO A CA 1
ATOM 655 C C . PRO A 1 85 ? 8.523 -7.263 -1.853 1.00 93.94 85 PRO A C 1
ATOM 657 O O . PRO A 1 85 ? 7.985 -6.145 -1.846 1.00 93.94 85 PRO A O 1
ATOM 660 N N . ASP A 1 86 ? 9.098 -7.803 -0.784 1.00 88.94 86 ASP A N 1
ATOM 661 C CA . ASP A 1 86 ? 9.304 -7.062 0.453 1.00 88.94 86 ASP A CA 1
ATOM 662 C C . ASP A 1 86 ? 10.292 -5.913 0.240 1.00 88.94 86 ASP A C 1
ATOM 664 O O . ASP A 1 86 ? 11.098 -5.910 -0.695 1.00 88.94 86 ASP A O 1
ATOM 668 N N . CYS A 1 87 ? 10.169 -4.887 1.079 1.00 88.44 87 CYS A N 1
ATOM 669 C CA . CYS A 1 87 ? 10.937 -3.657 0.948 1.00 88.44 87 CYS A CA 1
ATOM 670 C C . CYS A 1 87 ? 11.889 -3.500 2.119 1.00 88.44 87 CYS A C 1
ATOM 672 O O . CYS A 1 87 ? 11.471 -3.604 3.269 1.00 88.44 87 CYS A O 1
ATOM 674 N N . THR A 1 88 ? 13.139 -3.161 1.826 1.00 89.44 88 THR A N 1
ATOM 675 C CA . THR A 1 88 ? 14.088 -2.734 2.855 1.00 89.44 88 THR A CA 1
ATOM 676 C C . THR A 1 88 ? 13.887 -1.250 3.193 1.00 89.44 88 THR A C 1
ATOM 678 O O . THR A 1 88 ? 13.442 -0.482 2.326 1.00 89.44 88 THR A O 1
ATOM 681 N N . PRO A 1 89 ? 14.275 -0.793 4.399 1.00 89.25 89 PRO A N 1
ATOM 682 C CA . PRO A 1 89 ? 14.233 0.628 4.75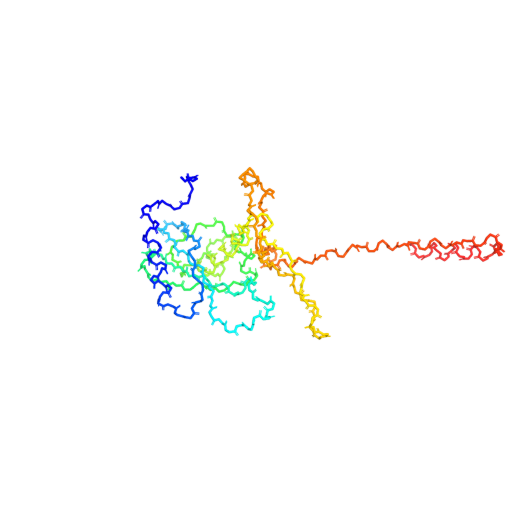6 1.00 89.25 89 PRO A CA 1
ATOM 683 C C . PRO A 1 89 ? 14.939 1.517 3.727 1.00 89.25 89 PRO A C 1
ATOM 685 O O . PRO A 1 89 ? 14.405 2.531 3.269 1.00 89.25 89 PRO A O 1
ATOM 688 N N . ARG A 1 90 ? 16.095 1.060 3.228 1.00 89.31 90 ARG A N 1
ATOM 689 C CA . ARG A 1 90 ? 16.852 1.761 2.187 1.00 89.31 90 ARG A CA 1
ATOM 690 C C . ARG A 1 90 ? 16.067 1.915 0.883 1.00 89.31 90 ARG A C 1
ATOM 692 O O . ARG A 1 9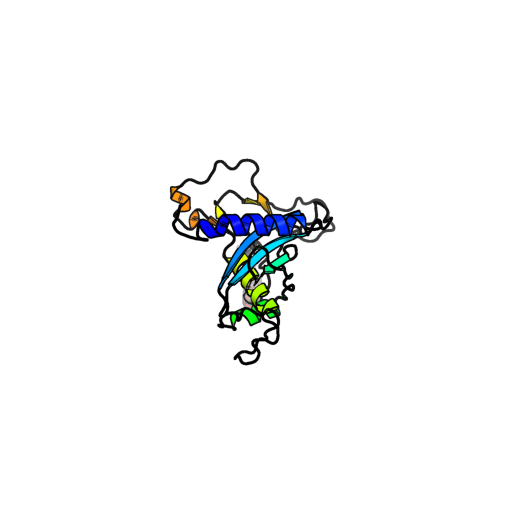0 ? 16.110 2.981 0.270 1.00 89.31 90 ARG A O 1
ATOM 699 N N . GLN A 1 91 ? 15.344 0.884 0.446 1.00 91.94 91 GLN A N 1
ATOM 700 C CA . GLN A 1 91 ? 14.498 0.965 -0.751 1.00 91.94 91 GLN A CA 1
ATOM 701 C C . GLN A 1 91 ? 13.355 1.967 -0.554 1.00 91.94 91 GLN A C 1
ATOM 703 O O . GLN A 1 91 ? 13.095 2.783 -1.444 1.00 91.94 91 GLN A O 1
ATOM 708 N N . ILE A 1 92 ? 12.727 1.966 0.626 1.00 92.38 92 ILE A N 1
ATOM 709 C CA . ILE A 1 92 ? 11.666 2.916 0.981 1.00 92.38 92 ILE A CA 1
ATOM 710 C C . ILE A 1 92 ? 12.202 4.349 0.952 1.00 92.38 92 ILE A C 1
ATOM 712 O O . ILE A 1 92 ? 11.582 5.215 0.325 1.00 92.38 92 ILE A O 1
ATOM 716 N N . GLN A 1 93 ? 13.372 4.589 1.545 1.00 91.88 93 GLN A N 1
ATOM 717 C CA . GLN A 1 93 ? 14.042 5.886 1.520 1.00 91.88 93 GLN A CA 1
ATOM 718 C C . GLN A 1 93 ? 14.323 6.344 0.084 1.00 91.88 93 GLN A C 1
ATOM 720 O O . GLN A 1 93 ? 13.919 7.440 -0.305 1.00 91.88 93 GLN A O 1
ATOM 725 N N . MET A 1 94 ? 14.936 5.492 -0.743 1.00 90.81 94 MET A N 1
ATOM 726 C CA . MET A 1 94 ? 15.234 5.825 -2.140 1.00 90.81 94 MET A CA 1
ATOM 727 C C . MET A 1 94 ? 13.961 6.105 -2.951 1.00 90.81 94 MET A C 1
ATOM 729 O O . MET A 1 94 ? 13.950 7.024 -3.770 1.00 90.81 94 MET A O 1
ATOM 733 N N . SER A 1 95 ? 12.862 5.387 -2.682 1.00 92.00 95 SER A N 1
ATOM 734 C CA . SER A 1 95 ? 11.574 5.582 -3.367 1.00 92.00 95 SER A CA 1
ATOM 735 C C . SER A 1 95 ? 10.994 6.995 -3.201 1.00 92.00 95 SER A C 1
ATOM 737 O O . SER A 1 95 ? 10.186 7.427 -4.030 1.00 92.00 95 SER A O 1
ATOM 739 N N . ARG A 1 96 ? 11.389 7.729 -2.144 1.00 91.38 96 ARG A N 1
ATOM 740 C CA . ARG A 1 96 ? 10.964 9.119 -1.891 1.00 91.38 96 ARG A CA 1
ATOM 741 C C . ARG A 1 96 ? 11.443 10.071 -2.985 1.00 91.38 96 ARG A C 1
ATOM 743 O O . ARG A 1 96 ? 10.741 11.029 -3.288 1.00 91.38 96 ARG A O 1
ATOM 750 N N . TYR A 1 97 ? 12.562 9.754 -3.630 1.00 89.56 97 TYR A N 1
ATOM 751 C CA . TYR A 1 97 ? 13.210 10.608 -4.624 1.00 89.56 97 TYR A CA 1
ATOM 752 C C . TYR A 1 97 ? 12.929 10.194 -6.073 1.00 89.56 97 TYR A C 1
ATOM 754 O O . TYR A 1 97 ? 13.601 10.660 -6.988 1.00 89.56 97 TYR A O 1
ATOM 762 N N . VAL A 1 98 ? 11.940 9.325 -6.310 1.00 88.50 98 VAL A N 1
ATOM 763 C CA . VAL A 1 98 ? 11.593 8.841 -7.655 1.00 88.50 98 VAL A CA 1
ATOM 764 C C . VAL A 1 98 ? 10.246 9.434 -8.089 1.00 88.50 98 VAL A C 1
ATOM 766 O O . VAL A 1 98 ? 9.212 8.792 -7.896 1.00 88.50 98 VAL A O 1
ATOM 769 N N . PRO A 1 99 ? 10.196 10.638 -8.691 1.00 82.88 99 PRO A N 1
ATOM 770 C CA . PRO A 1 99 ? 8.944 11.331 -9.013 1.00 82.88 99 PRO A CA 1
ATOM 771 C C . PRO A 1 99 ? 8.315 10.870 -10.342 1.00 82.88 99 PRO A C 1
ATOM 773 O O . PRO A 1 99 ? 7.824 11.681 -11.123 1.00 82.88 99 PRO A O 1
ATOM 776 N N . CYS A 1 100 ? 8.347 9.571 -10.661 1.00 83.62 100 CYS A N 1
ATOM 777 C CA . CYS A 1 100 ? 7.870 9.087 -11.959 1.00 83.62 100 CYS A CA 1
ATOM 778 C C . CYS A 1 100 ? 6.518 8.364 -11.927 1.00 83.62 100 CYS A C 1
ATOM 780 O O . CYS A 1 100 ? 6.214 7.660 -10.955 1.00 83.62 100 CYS A O 1
ATOM 782 N N . PRO A 1 101 ? 5.731 8.448 -13.018 1.00 88.44 101 PRO A N 1
ATOM 783 C CA . PRO A 1 101 ? 4.600 7.553 -13.206 1.00 88.44 101 PRO A CA 1
ATOM 784 C C . PRO A 1 101 ? 5.099 6.115 -13.385 1.00 88.44 101 PRO A C 1
ATOM 786 O O . PRO A 1 101 ? 6.169 5.887 -13.956 1.00 88.44 101 PRO A O 1
ATOM 789 N N . LEU A 1 102 ? 4.303 5.161 -12.909 1.00 92.62 102 LEU A N 1
ATOM 790 C CA . LEU A 1 102 ? 4.521 3.734 -13.138 1.00 92.62 102 LEU A CA 1
ATOM 791 C C . LEU A 1 102 ? 4.218 3.394 -14.599 1.00 92.62 102 LEU A C 1
ATOM 793 O O . LEU A 1 102 ? 3.347 4.011 -15.219 1.00 92.62 102 LEU A O 1
ATOM 797 N N . THR A 1 103 ? 4.937 2.438 -15.168 1.00 92.94 103 THR A N 1
ATOM 798 C CA . THR A 1 103 ? 4.793 2.035 -16.568 1.00 92.94 103 THR A CA 1
ATOM 799 C C . THR A 1 103 ? 3.625 1.076 -16.772 1.00 92.94 103 THR A C 1
ATOM 801 O O . THR A 1 103 ? 2.916 1.221 -17.774 1.00 92.94 103 THR A O 1
ATOM 804 N N . GLY A 1 104 ? 3.366 0.190 -15.806 1.00 92.69 104 GLY A N 1
ATOM 805 C CA . GLY A 1 104 ? 2.442 -0.943 -15.944 1.00 92.69 104 GLY A CA 1
ATOM 806 C C . GLY A 1 104 ? 3.157 -2.283 -16.178 1.00 92.69 104 GLY A C 1
ATOM 807 O O . GLY A 1 104 ? 2.492 -3.312 -16.316 1.00 92.69 104 GLY A O 1
ATOM 808 N N . ASP A 1 105 ? 4.493 -2.273 -16.201 1.00 93.31 105 ASP A N 1
ATOM 809 C CA . ASP A 1 105 ? 5.348 -3.455 -16.252 1.00 93.31 105 ASP A CA 1
ATOM 810 C C . ASP A 1 105 ? 6.208 -3.548 -14.982 1.00 93.31 105 ASP A C 1
ATOM 812 O O . ASP A 1 105 ? 7.103 -2.736 -14.750 1.00 93.31 105 ASP A O 1
ATOM 816 N N . LEU A 1 106 ? 5.952 -4.577 -14.172 1.00 94.62 106 LEU A N 1
ATOM 817 C CA . LEU A 1 106 ? 6.647 -4.832 -12.908 1.00 94.62 106 LEU A CA 1
ATOM 818 C C . LEU A 1 106 ? 8.142 -5.119 -13.082 1.00 94.62 106 LEU A C 1
ATOM 820 O O . LEU A 1 106 ? 8.908 -4.905 -12.140 1.00 94.62 106 LEU A O 1
ATOM 824 N N . SER A 1 107 ? 8.551 -5.605 -14.257 1.00 93.50 107 SER A N 1
ATOM 825 C CA . SER A 1 107 ? 9.949 -5.900 -14.584 1.00 93.50 107 SER A CA 1
ATOM 826 C C . SER A 1 107 ? 10.710 -4.673 -15.089 1.00 93.50 107 SER A C 1
ATOM 828 O O . SER A 1 107 ? 11.943 -4.679 -15.110 1.00 93.50 107 SER A O 1
ATOM 830 N N . CYS A 1 108 ? 9.993 -3.600 -15.451 1.00 90.94 108 CYS A N 1
ATOM 831 C CA . CYS A 1 108 ? 10.606 -2.359 -15.892 1.00 90.94 108 CYS A CA 1
ATOM 832 C C . CYS A 1 108 ? 11.495 -1.803 -14.785 1.00 90.94 108 CYS A C 1
ATOM 834 O O . CYS A 1 108 ? 11.156 -1.857 -13.604 1.00 90.94 108 CYS A O 1
ATOM 836 N N . MET A 1 109 ? 12.633 -1.237 -15.161 1.00 88.69 109 MET A N 1
ATOM 837 C CA . MET A 1 109 ? 13.551 -0.665 -14.198 1.00 88.69 109 MET A CA 1
ATOM 838 C C . MET A 1 109 ? 13.778 0.827 -14.479 1.00 88.69 109 MET A C 1
ATOM 840 O O . MET A 1 109 ? 14.247 1.189 -15.562 1.00 88.69 109 MET A O 1
ATOM 844 N N . PRO A 1 110 ? 13.474 1.723 -13.526 1.00 76.31 110 PRO A N 1
ATOM 845 C CA . PRO A 1 110 ? 13.569 3.170 -13.688 1.00 76.31 110 PRO A CA 1
ATOM 846 C C . PRO A 1 110 ? 15.013 3.715 -13.563 1.00 76.31 110 PRO A C 1
ATOM 848 O O . PRO A 1 110 ? 15.202 4.803 -13.022 1.00 76.31 110 PRO A O 1
ATOM 851 N N . TRP A 1 111 ? 16.029 3.009 -14.089 1.00 67.88 111 TRP A N 1
ATOM 852 C CA . TRP A 1 111 ? 17.460 3.370 -13.972 1.00 67.88 111 TRP A CA 1
ATOM 853 C C . TRP A 1 111 ? 17.821 4.729 -14.566 1.00 67.88 111 TRP A C 1
ATOM 855 O O . TRP A 1 111 ? 18.738 5.386 -14.093 1.00 67.88 111 TRP A O 1
ATOM 865 N N . LEU A 1 112 ? 17.113 5.153 -15.615 1.00 67.31 112 LEU A N 1
ATOM 866 C CA . LEU A 1 112 ? 17.424 6.371 -16.373 1.00 67.31 112 LEU A CA 1
ATOM 867 C C . LEU A 1 112 ? 17.018 7.665 -15.641 1.00 67.31 112 LEU A C 1
ATOM 869 O O . LEU A 1 112 ? 16.885 8.715 -16.266 1.00 67.31 112 LEU A O 1
ATOM 873 N N . ARG A 1 113 ? 16.746 7.599 -14.335 1.00 70.19 113 ARG A N 1
ATOM 874 C CA . ARG A 1 113 ? 16.268 8.730 -13.531 1.00 70.19 113 ARG A CA 1
ATOM 875 C C . ARG A 1 113 ? 17.343 9.184 -12.556 1.00 70.19 113 ARG A C 1
ATOM 877 O O . ARG A 1 113 ? 18.213 8.408 -12.184 1.00 70.19 113 ARG A O 1
ATOM 884 N N . VAL A 1 114 ? 17.276 10.451 -12.156 1.00 75.50 114 VAL A N 1
ATOM 885 C CA . VAL A 1 114 ? 18.200 11.054 -11.193 1.00 75.50 114 VAL A CA 1
ATOM 886 C C . VAL A 1 114 ? 17.387 11.527 -9.980 1.00 75.50 114 VAL A C 1
ATOM 888 O O . VAL A 1 114 ? 16.502 12.363 -10.167 1.00 75.50 114 VAL A O 1
ATOM 891 N N . PRO A 1 115 ? 17.650 11.004 -8.767 1.00 79.56 115 PRO A N 1
ATOM 892 C CA . PRO A 1 115 ? 18.599 9.928 -8.471 1.00 79.56 115 PRO A CA 1
ATOM 893 C C . PRO A 1 115 ? 18.144 8.566 -9.038 1.00 79.56 115 PRO A C 1
ATOM 895 O O . PRO A 1 115 ? 16.940 8.323 -9.179 1.00 79.56 115 PRO A O 1
ATOM 898 N N . PRO A 1 116 ? 19.090 7.671 -9.376 1.00 80.38 116 PRO A N 1
ATOM 899 C CA . PRO A 1 116 ? 18.762 6.353 -9.900 1.00 80.38 116 PRO A CA 1
ATOM 900 C C . PRO A 1 116 ? 18.100 5.496 -8.823 1.00 80.38 116 PRO A C 1
ATOM 902 O O . PRO A 1 116 ? 18.510 5.489 -7.662 1.00 80.38 116 PRO A O 1
ATOM 905 N N . PHE A 1 117 ? 17.090 4.732 -9.231 1.00 89.00 117 PHE A N 1
ATOM 906 C CA . PHE A 1 117 ? 16.473 3.703 -8.403 1.00 89.00 117 PHE A CA 1
ATOM 907 C C . PHE A 1 117 ? 16.866 2.332 -8.969 1.00 89.00 117 PHE A C 1
ATOM 909 O O . PHE A 1 117 ? 16.300 1.921 -9.984 1.00 89.00 117 PHE A O 1
ATOM 916 N N . PRO A 1 118 ? 17.859 1.647 -8.370 1.00 90.12 118 PRO A N 1
ATOM 917 C CA . PRO A 1 118 ? 18.496 0.457 -8.932 1.00 90.12 118 PRO A CA 1
ATOM 918 C C . PRO A 1 118 ? 17.686 -0.826 -8.681 1.00 90.12 118 PRO A C 1
ATOM 920 O O . PRO A 1 118 ? 18.245 -1.892 -8.444 1.00 90.12 118 PRO A O 1
ATOM 923 N N . TYR A 1 119 ? 16.358 -0.717 -8.685 1.00 92.62 119 TYR A N 1
ATOM 924 C CA . TYR A 1 119 ? 15.434 -1.824 -8.459 1.00 92.62 119 TYR A CA 1
ATOM 925 C C . TYR A 1 119 ? 14.295 -1.761 -9.469 1.00 92.62 119 TYR A C 1
ATOM 927 O O . TYR A 1 119 ? 14.095 -0.747 -10.132 1.00 92.62 119 TYR A O 1
ATOM 935 N N . THR A 1 120 ? 13.524 -2.835 -9.581 1.00 94.50 120 THR A N 1
ATOM 936 C CA . THR A 1 120 ? 12.399 -2.900 -10.514 1.00 94.50 120 THR A CA 1
ATOM 937 C C . THR A 1 120 ? 11.222 -2.023 -10.079 1.00 94.50 120 THR A C 1
ATOM 939 O O . THR A 1 120 ? 11.106 -1.584 -8.929 1.00 94.50 120 THR A O 1
ATOM 942 N N . GLU A 1 121 ? 10.297 -1.796 -11.007 1.00 94.31 121 GLU A N 1
ATOM 943 C CA . GLU A 1 121 ? 9.022 -1.138 -10.753 1.00 94.31 121 GLU A CA 1
ATOM 944 C C . GLU A 1 121 ? 8.211 -1.875 -9.681 1.00 94.31 121 GLU A C 1
ATOM 946 O O . GLU A 1 121 ? 7.523 -1.220 -8.904 1.00 94.31 121 GLU A O 1
ATOM 951 N N . ALA A 1 122 ? 8.343 -3.203 -9.569 1.00 95.88 122 ALA A N 1
ATOM 952 C CA . ALA A 1 122 ? 7.725 -3.976 -8.491 1.00 95.88 122 ALA A CA 1
ATOM 953 C C . ALA A 1 122 ? 8.163 -3.492 -7.097 1.00 95.88 122 ALA A C 1
ATOM 955 O O . ALA A 1 122 ? 7.318 -3.269 -6.230 1.00 95.88 122 ALA A O 1
ATOM 956 N N . VAL A 1 123 ? 9.467 -3.267 -6.894 1.00 95.00 123 VAL A N 1
ATOM 957 C CA . VAL A 1 123 ? 10.007 -2.744 -5.625 1.00 95.00 123 VAL A CA 1
ATOM 958 C C . VAL A 1 123 ? 9.550 -1.302 -5.407 1.00 95.00 123 VAL A C 1
ATOM 960 O O . VAL A 1 123 ? 9.123 -0.948 -4.309 1.00 95.00 123 VAL A O 1
ATOM 963 N N . LEU A 1 124 ? 9.567 -0.473 -6.459 1.00 94.56 124 LEU A N 1
ATOM 964 C CA . LEU A 1 124 ? 9.098 0.914 -6.380 1.00 94.56 124 LEU A CA 1
ATOM 965 C C . LEU A 1 124 ? 7.618 0.994 -5.977 1.00 94.56 124 LEU A C 1
ATOM 967 O O . LEU A 1 124 ? 7.247 1.809 -5.130 1.00 94.56 124 LEU A O 1
ATOM 971 N N . LEU A 1 125 ? 6.776 0.160 -6.590 1.00 95.88 125 LEU A N 1
ATOM 972 C CA . LEU A 1 125 ? 5.351 0.061 -6.301 1.00 95.88 125 LEU A CA 1
ATOM 973 C C . LEU A 1 125 ? 5.122 -0.414 -4.863 1.00 95.88 125 LEU A C 1
ATOM 975 O O . LEU A 1 125 ? 4.360 0.228 -4.144 1.00 95.88 125 LEU A O 1
ATOM 979 N N . SER A 1 126 ? 5.821 -1.466 -4.431 1.00 95.19 126 SER A N 1
ATOM 980 C CA . SER A 1 126 ? 5.737 -1.993 -3.063 1.00 95.19 126 SER A CA 1
ATOM 981 C C . SER A 1 126 ? 6.114 -0.929 -2.019 1.00 95.19 126 SER A C 1
ATOM 983 O O . SER A 1 126 ? 5.341 -0.657 -1.097 1.00 95.19 126 SER A O 1
ATOM 985 N N . CYS A 1 127 ? 7.216 -0.198 -2.236 1.00 94.06 127 CYS A N 1
ATOM 986 C CA . CYS A 1 127 ? 7.634 0.909 -1.367 1.00 94.06 127 CYS A CA 1
ATOM 987 C C . CYS A 1 127 ? 6.578 2.021 -1.287 1.00 94.06 127 CYS A C 1
ATOM 989 O O . CYS A 1 127 ? 6.294 2.547 -0.210 1.00 94.06 127 CYS A O 1
ATOM 991 N N . ARG A 1 128 ? 5.986 2.402 -2.428 1.00 94.75 128 ARG A N 1
ATOM 992 C CA . ARG A 1 128 ? 4.944 3.439 -2.478 1.00 94.75 128 ARG A CA 1
ATOM 993 C C . ARG A 1 128 ? 3.670 2.999 -1.766 1.00 94.75 128 ARG A C 1
ATOM 995 O O . ARG A 1 128 ? 3.115 3.794 -1.015 1.00 94.75 128 ARG A O 1
ATOM 1002 N N . ILE A 1 129 ? 3.237 1.756 -1.970 1.00 95.44 129 ILE A N 1
ATOM 1003 C CA . ILE A 1 129 ? 2.070 1.188 -1.288 1.00 95.44 129 ILE A CA 1
ATOM 1004 C C . ILE A 1 129 ? 2.292 1.189 0.223 1.00 95.44 129 ILE A C 1
ATOM 1006 O O . ILE A 1 129 ? 1.428 1.683 0.943 1.00 95.44 129 ILE A O 1
ATOM 1010 N N . LYS A 1 130 ? 3.448 0.718 0.712 1.00 92.31 130 LYS A N 1
ATOM 1011 C CA . LYS A 1 130 ? 3.767 0.731 2.150 1.00 92.31 130 LYS A CA 1
ATOM 1012 C C . LYS A 1 130 ? 3.739 2.153 2.719 1.00 92.31 130 LYS A C 1
ATOM 1014 O O . LYS A 1 130 ? 3.060 2.393 3.709 1.00 92.31 130 LYS A O 1
ATOM 1019 N N . ARG A 1 131 ? 4.364 3.124 2.042 1.00 92.88 131 ARG A N 1
ATOM 1020 C CA . ARG A 1 131 ? 4.331 4.540 2.456 1.00 92.88 131 ARG A CA 1
ATOM 1021 C C . ARG A 1 131 ? 2.920 5.118 2.522 1.00 92.88 131 ARG A C 1
ATOM 1023 O O . ARG A 1 131 ? 2.596 5.769 3.505 1.00 92.88 131 ARG A O 1
ATOM 1030 N N . ILE A 1 132 ? 2.094 4.884 1.501 1.00 94.75 132 ILE A N 1
ATOM 1031 C CA . ILE A 1 132 ? 0.694 5.337 1.489 1.00 94.75 132 ILE A CA 1
ATOM 1032 C C . ILE A 1 132 ? -0.089 4.647 2.605 1.00 94.75 132 ILE A C 1
ATOM 1034 O O . ILE A 1 132 ? -0.834 5.297 3.320 1.00 94.75 132 ILE A O 1
ATOM 1038 N N . THR A 1 133 ? 0.104 3.342 2.788 1.00 92.75 133 THR A N 1
ATOM 1039 C CA . THR A 1 133 ? -0.616 2.569 3.806 1.00 92.75 133 THR A CA 1
ATOM 1040 C C . THR A 1 133 ? -0.302 3.089 5.203 1.00 92.75 133 THR A C 1
ATOM 1042 O O . THR A 1 133 ? -1.226 3.376 5.952 1.00 92.75 133 THR A O 1
ATOM 1045 N N . HIS A 1 134 ? 0.970 3.301 5.535 1.00 89.44 134 HIS A N 1
ATOM 1046 C CA . HIS A 1 134 ? 1.354 3.823 6.849 1.00 89.44 134 HIS A CA 1
ATOM 1047 C C . HIS A 1 134 ? 0.934 5.285 7.056 1.00 89.44 134 HIS A C 1
ATOM 1049 O O . HIS A 1 134 ? 0.571 5.660 8.160 1.00 89.44 134 HIS A O 1
ATOM 1055 N N . ALA A 1 135 ? 0.917 6.103 5.999 1.00 90.69 135 ALA A N 1
ATOM 1056 C CA . ALA A 1 135 ? 0.511 7.506 6.099 1.00 90.69 135 ALA A CA 1
ATOM 1057 C C . ALA A 1 135 ? -1.011 7.731 6.052 1.00 90.69 135 ALA A C 1
ATOM 1059 O O . ALA A 1 135 ? -1.471 8.807 6.417 1.00 90.69 135 ALA A O 1
ATOM 1060 N N . CYS A 1 136 ? -1.796 6.772 5.552 1.00 92.19 136 CYS A N 1
ATOM 1061 C CA . CYS A 1 136 ? -3.223 6.969 5.267 1.00 92.19 136 CYS A CA 1
ATOM 1062 C C . CYS A 1 136 ? -4.135 5.898 5.882 1.00 92.19 136 CYS A C 1
ATOM 1064 O O . CYS A 1 136 ? -5.333 5.901 5.602 1.00 92.19 136 CYS A O 1
ATOM 1066 N N . SER A 1 137 ? -3.605 4.980 6.695 1.00 89.44 137 SER A N 1
ATOM 1067 C CA . SER A 1 137 ? -4.445 4.072 7.484 1.00 89.44 137 SER A CA 1
ATOM 1068 C C . SER A 1 137 ? -4.890 4.788 8.749 1.00 89.44 137 SER A C 1
ATOM 1070 O O . SER A 1 137 ? -4.089 5.022 9.655 1.00 89.44 137 SER A O 1
ATOM 1072 N N . ILE A 1 138 ? -6.163 5.167 8.757 1.00 90.50 138 ILE A N 1
ATOM 1073 C CA . ILE A 1 138 ? -6.820 5.870 9.851 1.00 90.50 138 ILE A CA 1
ATOM 1074 C C . ILE A 1 138 ? -8.120 5.159 10.223 1.00 90.50 138 ILE A C 1
ATOM 1076 O O . ILE A 1 138 ? -8.739 4.485 9.394 1.00 90.50 138 ILE A O 1
ATOM 1080 N N . ALA A 1 139 ? -8.533 5.330 11.468 1.00 90.94 139 ALA A N 1
ATOM 1081 C CA . ALA A 1 139 ? -9.801 4.875 12.014 1.00 90.94 139 ALA A CA 1
ATOM 1082 C C . ALA A 1 139 ? -10.445 5.999 12.835 1.00 90.94 139 ALA A C 1
ATOM 1084 O O . ALA A 1 139 ? -9.740 6.936 13.212 1.00 90.94 139 ALA A O 1
ATOM 1085 N N . PRO A 1 140 ? -11.758 5.926 13.114 1.00 93.44 140 PRO A N 1
ATOM 1086 C CA . PRO A 1 140 ? -12.387 6.839 14.057 1.00 93.44 140 PRO A CA 1
ATOM 1087 C C . PRO A 1 140 ? -11.650 6.833 15.400 1.00 93.44 140 PRO A C 1
ATOM 1089 O O . PRO A 1 140 ? -11.290 5.761 15.900 1.00 93.44 140 PRO A O 1
ATOM 1092 N N . ALA A 1 141 ? -11.418 8.017 15.961 1.00 89.62 141 ALA A N 1
ATOM 1093 C CA . ALA A 1 141 ? -10.781 8.169 17.263 1.00 89.62 141 ALA A CA 1
ATOM 1094 C C . ALA A 1 141 ? -11.556 7.385 18.338 1.00 89.62 141 ALA A C 1
ATOM 1096 O O . ALA A 1 141 ? -12.789 7.351 18.327 1.00 89.62 141 ALA A O 1
ATOM 1097 N N . GLY A 1 142 ? -10.829 6.715 19.236 1.00 86.06 142 GLY A N 1
ATOM 1098 C CA . GLY A 1 142 ? -11.413 5.869 20.284 1.00 86.06 142 GLY A CA 1
ATOM 1099 C C . GLY A 1 142 ? -11.792 4.449 19.844 1.00 86.06 142 GLY A C 1
ATOM 1100 O O . GLY A 1 142 ? -12.215 3.658 20.679 1.00 86.06 142 GLY A O 1
ATOM 1101 N N . LEU A 1 143 ? -11.624 4.079 18.565 1.00 86.88 143 LEU A N 1
ATOM 1102 C CA . LEU A 1 143 ? -11.823 2.687 18.125 1.00 86.88 143 LEU A CA 1
ATOM 1103 C C . LEU A 1 143 ? -10.666 1.760 18.541 1.00 86.88 143 LEU A C 1
ATOM 1105 O O . LEU A 1 143 ? -10.861 0.552 18.701 1.00 86.88 143 LEU A O 1
ATOM 1109 N N . TYR A 1 144 ? -9.463 2.319 18.669 1.00 84.12 144 TYR A N 1
ATOM 1110 C CA . TYR A 1 144 ? -8.264 1.605 19.087 1.00 84.12 144 TYR A CA 1
ATOM 1111 C C . TYR A 1 144 ? -7.634 2.310 20.283 1.00 84.12 144 TYR A C 1
ATOM 1113 O O . TYR A 1 144 ? -7.509 3.534 20.288 1.00 84.12 144 TYR A O 1
ATOM 1121 N N . GLU A 1 145 ? -7.195 1.524 21.254 1.00 81.31 145 GLU A N 1
ATOM 1122 C CA . GLU A 1 145 ? -6.427 1.980 22.406 1.00 81.31 145 GLU A CA 1
ATOM 1123 C C . GLU A 1 145 ? -5.018 1.391 22.348 1.00 81.31 145 GLU A C 1
ATOM 1125 O O . GLU A 1 145 ? -4.800 0.297 21.817 1.00 81.31 145 GLU A O 1
ATOM 1130 N N . VAL A 1 146 ? -4.045 2.139 22.861 1.00 75.94 146 VAL A N 1
ATOM 1131 C CA . VAL A 1 146 ? -2.695 1.611 23.043 1.00 75.94 146 VAL A CA 1
ATOM 1132 C C . VAL A 1 146 ? -2.758 0.661 24.228 1.00 75.94 146 VAL A C 1
ATOM 1134 O O . VAL A 1 146 ? -3.018 1.099 25.345 1.00 75.94 146 VAL A O 1
ATOM 1137 N N . LYS A 1 147 ? -2.562 -0.632 23.972 1.00 67.94 147 LYS A N 1
ATOM 1138 C CA . LYS A 1 147 ? -2.415 -1.617 25.037 1.00 67.94 147 LYS A CA 1
ATOM 1139 C C . LYS A 1 147 ? -0.942 -1.690 25.395 1.00 67.94 147 LYS A C 1
ATOM 1141 O O . LYS A 1 147 ? -0.105 -1.943 24.524 1.00 67.94 147 LYS A O 1
ATOM 1146 N N . GLU A 1 148 ? -0.647 -1.423 26.659 1.00 59.69 148 GLU A N 1
ATOM 1147 C CA . GLU A 1 148 ? 0.643 -1.787 27.225 1.00 59.69 148 GLU A CA 1
ATOM 1148 C C . GLU A 1 148 ? 0.725 -3.322 27.215 1.00 59.69 148 GLU A C 1
ATOM 1150 O O . GLU A 1 148 ? -0.285 -3.989 27.473 1.00 59.69 148 GLU A O 1
ATOM 1155 N N . PRO A 1 149 ? 1.864 -3.900 26.812 1.00 57.28 149 PRO A N 1
ATOM 1156 C CA . PRO A 1 149 ? 2.051 -5.339 26.912 1.00 57.28 149 PRO A CA 1
ATOM 1157 C C . PRO A 1 149 ? 1.921 -5.746 28.382 1.00 57.28 149 PRO A C 1
ATOM 1159 O O . PRO A 1 149 ? 2.479 -5.087 29.256 1.00 57.28 149 PRO A O 1
ATOM 1162 N N . GLU A 1 150 ? 1.169 -6.810 28.663 1.00 52.22 150 GLU A N 1
ATOM 1163 C CA . GLU A 1 150 ? 1.135 -7.381 30.010 1.00 52.22 150 GLU A CA 1
ATOM 1164 C C . GLU A 1 150 ? 2.572 -7.781 30.389 1.00 52.22 150 GLU A C 1
ATOM 1166 O O . GLU A 1 150 ? 3.234 -8.495 29.633 1.00 52.22 150 GLU A O 1
ATOM 1171 N N . GLU A 1 151 ? 3.073 -7.271 31.520 1.00 48.78 151 GLU A N 1
ATOM 1172 C CA . GLU A 1 151 ? 4.376 -7.621 32.103 1.00 48.78 151 GLU A CA 1
ATOM 1173 C C . GLU A 1 151 ? 4.362 -9.082 32.593 1.00 48.78 151 GLU A C 1
ATOM 1175 O O . GLU A 1 151 ? 4.424 -9.368 33.785 1.00 48.78 151 GLU A O 1
ATOM 1180 N N . GLU A 1 152 ? 4.248 -10.041 31.682 1.00 47.53 152 GLU A N 1
ATOM 1181 C CA . GLU A 1 152 ? 4.420 -11.461 31.976 1.00 47.53 152 GLU A CA 1
ATOM 1182 C C . GLU A 1 152 ? 5.564 -12.010 31.121 1.00 47.53 152 GLU A C 1
ATOM 1184 O O . GLU A 1 152 ? 5.348 -12.719 30.146 1.00 47.53 152 GLU A O 1
ATOM 1189 N N . GLU A 1 153 ? 6.794 -11.606 31.453 1.00 41.56 153 GLU A N 1
ATOM 1190 C CA . GLU A 1 153 ? 7.962 -12.486 31.648 1.00 41.56 153 GLU A CA 1
ATOM 1191 C C . GLU A 1 153 ? 9.237 -11.642 31.857 1.00 41.56 153 GLU A C 1
ATOM 1193 O O . GLU A 1 153 ? 9.630 -10.860 30.995 1.00 41.56 153 GLU A O 1
ATOM 1198 N N . GLU A 1 154 ? 9.922 -11.840 32.994 1.00 44.81 154 GLU A N 1
ATOM 1199 C CA . GLU A 1 154 ? 11.154 -11.139 33.430 1.00 44.81 154 GLU A CA 1
ATOM 1200 C C . GLU A 1 154 ? 12.384 -11.302 32.491 1.00 44.81 154 GLU A C 1
ATOM 1202 O O . GLU A 1 154 ? 13.480 -10.872 32.844 1.00 44.81 154 GLU A O 1
ATOM 1207 N N . ASP A 1 155 ? 12.244 -11.901 31.302 1.00 44.19 155 ASP A N 1
ATOM 1208 C CA . ASP A 1 155 ? 13.345 -12.137 30.343 1.00 44.19 155 ASP A CA 1
ATOM 1209 C C . ASP A 1 155 ? 13.032 -11.665 28.905 1.00 44.19 155 ASP A C 1
ATOM 1211 O O . ASP A 1 155 ? 13.840 -11.830 27.986 1.00 44.19 155 ASP A O 1
ATOM 1215 N N . ALA A 1 156 ? 11.874 -11.035 28.681 1.00 42.72 156 ALA A N 1
ATOM 1216 C CA . ALA A 1 156 ? 11.566 -10.365 27.424 1.00 42.72 156 ALA A CA 1
ATOM 1217 C C . ALA A 1 156 ? 11.817 -8.862 27.596 1.00 42.72 156 ALA A C 1
ATOM 1219 O O . ALA A 1 156 ? 11.187 -8.208 28.421 1.00 42.72 156 ALA A O 1
ATOM 1220 N N . GLY A 1 157 ? 12.764 -8.303 26.834 1.00 43.25 157 GLY A N 1
ATOM 1221 C CA . GLY A 1 157 ? 12.989 -6.853 26.786 1.00 43.25 157 GLY A CA 1
ATOM 1222 C C . GLY A 1 157 ? 11.702 -6.062 26.482 1.00 43.25 157 GLY A C 1
ATOM 1223 O O . GLY A 1 157 ? 10.695 -6.667 26.116 1.00 43.25 157 GLY A O 1
ATOM 1224 N N . PRO A 1 158 ? 11.725 -4.720 26.601 1.00 41.06 158 PRO A N 1
ATOM 1225 C CA . PRO A 1 158 ? 10.524 -3.883 26.567 1.00 41.06 158 PRO A CA 1
ATOM 1226 C C . PRO A 1 158 ? 9.641 -4.231 25.366 1.00 41.06 158 PRO A C 1
ATOM 1228 O O . PRO A 1 158 ? 10.032 -4.046 24.212 1.00 41.06 158 PRO A O 1
ATOM 1231 N N . ALA A 1 159 ? 8.472 -4.806 25.648 1.00 50.03 159 ALA A N 1
ATOM 1232 C CA . ALA A 1 159 ? 7.526 -5.195 24.621 1.00 50.03 159 ALA A CA 1
ATOM 1233 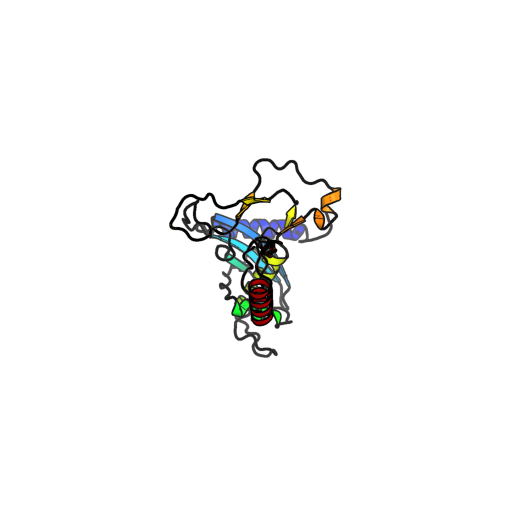C C . ALA A 1 159 ? 6.867 -3.937 24.028 1.00 50.03 159 ALA A C 1
ATOM 1235 O O . ALA A 1 159 ? 6.606 -2.944 24.705 1.00 50.03 159 ALA A O 1
ATOM 1236 N N . GLU A 1 160 ? 6.668 -3.949 22.714 1.00 54.91 160 GLU A N 1
ATOM 1237 C CA . GLU A 1 160 ? 6.270 -2.752 21.979 1.00 54.91 160 GLU A CA 1
ATOM 1238 C C . GLU A 1 160 ? 4.761 -2.482 22.133 1.00 54.91 160 GLU A C 1
ATOM 1240 O O . GLU A 1 160 ? 3.967 -3.425 22.072 1.00 54.91 160 GLU A O 1
ATOM 1245 N N . PRO A 1 161 ? 4.327 -1.215 22.284 1.00 55.94 161 PRO A N 1
ATOM 1246 C CA . PRO A 1 161 ? 2.911 -0.880 22.408 1.00 55.94 161 PRO A CA 1
ATOM 1247 C C . PRO A 1 161 ? 2.134 -1.282 21.147 1.00 55.94 161 PRO A C 1
ATOM 1249 O O . PRO A 1 161 ? 2.445 -0.846 20.033 1.00 55.94 161 PRO A O 1
ATOM 1252 N N . VAL A 1 162 ? 1.079 -2.083 21.319 1.00 62.53 162 VAL A N 1
ATOM 1253 C CA . VAL A 1 162 ? 0.218 -2.550 20.221 1.00 62.53 162 VAL A CA 1
ATOM 1254 C C . VAL A 1 162 ? -1.139 -1.853 20.296 1.00 62.53 162 VAL A C 1
ATOM 1256 O O . VAL A 1 162 ? -1.745 -1.731 21.359 1.00 62.53 162 VAL A O 1
ATOM 1259 N N . LEU A 1 163 ? -1.657 -1.405 19.147 1.00 68.31 163 LEU A N 1
ATOM 1260 C CA . LEU A 1 163 ? -3.023 -0.884 19.061 1.00 68.31 163 LEU A CA 1
ATOM 1261 C C . LEU A 1 163 ? -4.033 -2.035 19.163 1.00 68.31 163 LEU A C 1
ATOM 1263 O O . LEU A 1 163 ? -4.221 -2.807 18.217 1.00 68.31 163 LEU A O 1
ATOM 1267 N N . GLY A 1 164 ? -4.708 -2.128 20.306 1.00 72.25 164 GLY A N 1
ATOM 1268 C CA . GLY A 1 164 ? -5.811 -3.049 20.544 1.00 72.25 164 GLY A CA 1
ATOM 1269 C C . GLY A 1 164 ? -7.141 -2.418 20.146 1.00 72.25 164 GLY A C 1
ATOM 1270 O O . GLY A 1 164 ? -7.399 -1.253 20.430 1.00 72.25 164 GLY A O 1
ATOM 1271 N N . ARG A 1 165 ? -8.012 -3.176 19.474 1.00 77.06 165 ARG A N 1
ATOM 1272 C CA . ARG A 1 165 ? -9.386 -2.721 19.220 1.00 77.06 165 ARG A CA 1
ATOM 1273 C C . ARG A 1 165 ? -10.176 -2.752 20.532 1.00 77.06 165 ARG A C 1
ATOM 1275 O O . ARG A 1 165 ? -10.148 -3.776 21.212 1.00 77.06 165 ARG A O 1
ATOM 1282 N N . VAL A 1 166 ? -10.900 -1.676 20.830 1.00 82.81 166 VAL A N 1
ATOM 1283 C CA . VAL A 1 166 ? -11.778 -1.591 22.009 1.00 82.81 166 VAL A CA 1
ATOM 1284 C C . VAL A 1 166 ? -12.943 -2.581 21.865 1.00 82.81 166 VAL A C 1
ATOM 1286 O O . VAL A 1 166 ? -13.488 -2.741 20.766 1.00 82.81 166 VAL A O 1
ATOM 1289 N N . GLU A 1 167 ? -13.307 -3.268 22.954 1.00 81.62 167 GLU A N 1
ATOM 1290 C CA . GLU A 1 167 ? -14.375 -4.283 22.956 1.00 81.62 167 GLU A CA 1
ATOM 1291 C C . GLU A 1 167 ? -15.753 -3.673 22.668 1.00 81.62 167 GLU A C 1
ATOM 1293 O O . GLU A 1 167 ? -16.501 -4.183 21.829 1.00 81.62 167 GLU A O 1
ATOM 1298 N N . GLU A 1 168 ? -16.052 -2.537 23.299 1.00 84.75 168 GLU A N 1
ATOM 1299 C CA . GLU A 1 168 ? -17.295 -1.789 23.128 1.00 84.75 168 GLU A CA 1
ATOM 1300 C C . GLU A 1 168 ? -16.993 -0.385 22.590 1.00 84.75 168 GLU A C 1
ATOM 1302 O O . GLU A 1 168 ? -16.504 0.488 23.299 1.00 84.75 168 GLU A O 1
ATOM 1307 N N . PHE A 1 169 ? -17.276 -0.163 21.303 1.00 86.75 169 PHE A N 1
ATOM 1308 C CA . PHE A 1 169 ? -17.167 1.152 20.672 1.00 86.75 169 PHE A CA 1
ATOM 1309 C C . PHE A 1 169 ? -18.565 1.713 20.417 1.00 86.75 169 PHE A C 1
ATOM 1311 O O . PHE A 1 169 ? -19.307 1.177 19.591 1.00 86.75 169 PHE A O 1
ATOM 1318 N N . GLU A 1 170 ? -18.909 2.810 21.093 1.00 85.88 170 GLU A N 1
ATOM 1319 C CA . GLU A 1 170 ? -20.230 3.456 20.998 1.00 85.88 170 GLU A CA 1
ATOM 1320 C C . GLU A 1 170 ? -20.489 4.134 19.639 1.00 85.88 170 GLU A C 1
ATOM 1322 O O . GLU A 1 170 ? -21.623 4.494 19.320 1.00 85.88 170 GLU A O 1
ATOM 1327 N N . GLY A 1 171 ? -19.459 4.246 18.795 1.00 85.81 171 GLY A N 1
ATOM 1328 C CA . GLY A 1 171 ? -19.528 4.938 17.514 1.00 85.81 171 GLY A CA 1
ATOM 1329 C C . GLY A 1 171 ? -18.981 6.360 17.599 1.00 85.81 171 GLY A C 1
ATOM 1330 O O . GLY A 1 171 ? -19.023 7.004 18.641 1.00 85.81 171 GLY A O 1
ATOM 1331 N N . ALA A 1 172 ? -18.469 6.864 16.477 1.00 87.81 172 ALA A N 1
ATOM 1332 C CA . ALA A 1 172 ? -18.086 8.266 16.362 1.00 87.81 172 ALA A CA 1
ATOM 1333 C C . ALA A 1 172 ? -19.285 9.109 15.922 1.00 87.81 172 ALA A C 1
ATOM 1335 O O . ALA A 1 172 ? -20.064 8.704 15.052 1.00 87.81 172 ALA A O 1
ATOM 1336 N N . GLU A 1 173 ? -19.401 10.302 16.494 1.00 89.94 173 GLU A N 1
ATOM 1337 C CA . GLU A 1 173 ? -20.370 11.296 16.054 1.00 89.94 173 GLU A CA 1
ATOM 1338 C C . GLU A 1 173 ? -20.087 11.740 14.610 1.00 89.94 173 GLU A C 1
ATOM 1340 O O . GLU A 1 173 ? -18.943 11.884 14.186 1.00 89.94 173 GLU A O 1
ATOM 1345 N N . VAL A 1 174 ? -21.140 11.974 13.823 1.00 89.50 174 VAL A N 1
ATOM 1346 C CA . VAL A 1 174 ? -20.984 12.333 12.403 1.00 89.50 174 VAL A CA 1
ATOM 1347 C C . VAL A 1 174 ? -20.203 13.637 12.231 1.00 89.50 174 VAL A C 1
ATOM 1349 O O . VAL A 1 174 ? -19.416 13.752 11.295 1.00 89.50 174 VAL A O 1
ATOM 1352 N N . GLU A 1 175 ? -20.401 14.605 13.127 1.00 91.56 175 GLU A N 1
ATOM 1353 C CA . GLU A 1 175 ? -19.726 15.904 13.076 1.00 91.56 175 GLU A CA 1
ATOM 1354 C C . GLU A 1 175 ? -18.220 15.780 13.330 1.00 91.56 175 GLU A C 1
ATOM 1356 O O . GLU A 1 175 ? -17.438 16.432 12.637 1.00 91.56 175 GLU A O 1
ATOM 1361 N N . SER A 1 176 ? -17.793 14.884 14.229 1.00 91.44 176 SER A N 1
ATOM 1362 C CA . SER A 1 176 ? -16.366 14.655 14.490 1.00 91.44 176 SER A CA 1
ATOM 1363 C C . SER A 1 176 ? -15.665 13.984 13.308 1.00 91.44 176 SER A C 1
ATOM 1365 O O . SER A 1 176 ? -14.511 14.286 13.023 1.00 91.44 176 SER A O 1
ATOM 1367 N N . LEU A 1 177 ? -16.371 13.153 12.534 1.00 91.81 177 LEU A N 1
ATOM 1368 C CA . LEU A 1 177 ? -15.820 12.527 11.325 1.00 91.81 177 LEU A CA 1
ATOM 1369 C C . LEU A 1 177 ? -15.545 13.524 10.187 1.00 91.81 177 LEU A C 1
ATOM 1371 O O . LEU A 1 177 ? -14.856 13.169 9.224 1.00 91.81 177 LEU A O 1
ATOM 1375 N N . LEU A 1 178 ? -16.066 14.753 10.277 1.00 92.94 178 LEU A N 1
ATOM 1376 C CA . LEU A 1 178 ? -15.777 15.831 9.329 1.00 92.94 178 LEU A CA 1
ATOM 1377 C C . LEU A 1 178 ? -14.477 16.575 9.653 1.00 92.94 178 LEU A C 1
ATOM 1379 O O . LEU A 1 178 ? -13.988 17.312 8.792 1.00 92.94 178 LEU A O 1
ATOM 1383 N N . THR A 1 179 ? -13.916 16.394 10.852 1.00 94.06 179 THR A N 1
ATOM 1384 C CA . THR A 1 179 ? -12.687 17.065 11.282 1.00 94.06 179 THR A CA 1
ATOM 1385 C C . THR A 1 179 ? -11.531 16.070 11.422 1.00 94.06 179 THR A C 1
ATOM 1387 O O . THR A 1 179 ? -11.765 14.884 11.656 1.00 94.06 179 THR A O 1
ATOM 1390 N N . PRO A 1 180 ? -10.266 16.497 11.246 1.00 92.62 180 PRO A N 1
ATOM 1391 C CA . PRO A 1 180 ? -9.113 15.609 11.404 1.00 92.62 180 PRO A CA 1
ATOM 1392 C C . PRO A 1 180 ? -9.001 14.987 12.801 1.00 92.62 180 PRO A C 1
ATOM 1394 O O . PRO A 1 180 ? -8.529 13.862 12.922 1.00 92.62 180 PRO A O 1
ATOM 1397 N N . GLU A 1 181 ? -9.459 15.689 13.837 1.00 92.44 181 GLU A N 1
ATOM 1398 C CA . GLU A 1 181 ? -9.378 15.267 15.241 1.00 92.44 181 GLU A CA 1
ATOM 1399 C C . GLU A 1 181 ? -10.268 14.052 15.542 1.00 92.44 181 GLU A C 1
ATOM 1401 O O . GLU A 1 181 ? -9.994 13.304 16.477 1.00 92.44 181 GLU A O 1
ATOM 1406 N N . GLY A 1 182 ? -11.301 13.809 14.726 1.00 92.44 182 GLY A N 1
ATOM 1407 C CA . GLY A 1 182 ? -12.117 12.598 14.807 1.00 92.44 182 GLY A CA 1
ATOM 1408 C C . GLY A 1 182 ? -11.433 11.338 14.267 1.00 92.44 182 GLY A C 1
ATOM 1409 O O . GLY A 1 182 ? -12.040 10.265 14.298 1.00 92.44 182 GLY A O 1
ATOM 1410 N N . TRP A 1 183 ? -10.195 11.435 13.769 1.00 92.50 183 TRP A N 1
ATOM 1411 C CA . TRP A 1 183 ? -9.455 10.330 13.162 1.00 92.50 183 TRP A CA 1
ATOM 1412 C C . TRP A 1 183 ? -8.110 10.086 13.850 1.00 92.50 183 TRP A C 1
ATOM 1414 O O . TRP A 1 183 ? -7.381 11.007 14.201 1.00 92.50 183 TRP A O 1
ATOM 1424 N N . GLN A 1 184 ? -7.744 8.813 13.968 1.00 89.25 184 GLN A N 1
ATOM 1425 C CA . GLN A 1 184 ? -6.491 8.348 14.556 1.00 89.25 184 GLN A CA 1
ATOM 1426 C C . GLN A 1 184 ? -5.769 7.406 13.589 1.00 89.25 184 GLN A C 1
ATOM 1428 O O . GLN A 1 184 ? -6.402 6.592 12.913 1.00 89.25 184 GLN A O 1
ATOM 1433 N N . HIS A 1 185 ? -4.437 7.488 13.528 1.00 88.44 185 HIS A N 1
ATOM 1434 C CA . HIS A 1 185 ? -3.620 6.549 12.757 1.00 88.44 185 HIS A CA 1
ATOM 1435 C C . HIS A 1 185 ? -3.655 5.142 13.358 1.00 88.44 185 HIS A C 1
ATOM 1437 O O . HIS A 1 185 ? -3.484 4.967 14.559 1.00 88.44 185 HIS A O 1
ATOM 1443 N N . THR A 1 186 ? -3.823 4.131 12.506 1.00 84.62 186 THR A N 1
ATOM 1444 C CA . THR A 1 186 ? -3.862 2.720 12.933 1.00 84.62 186 THR A CA 1
ATOM 1445 C C . THR A 1 186 ? -2.553 1.975 12.690 1.00 84.62 186 THR A C 1
ATOM 1447 O O . THR A 1 186 ? -2.486 0.773 12.917 1.00 84.62 186 THR A O 1
ATOM 1450 N N . LEU A 1 187 ? -1.548 2.638 12.118 1.00 81.38 187 LEU A N 1
ATOM 1451 C CA . LEU A 1 187 ? -0.253 2.051 11.783 1.00 81.38 187 LEU A CA 1
ATOM 1452 C C . LEU A 1 187 ? 0.872 3.012 12.178 1.00 81.38 187 LEU A C 1
ATOM 1454 O O . LEU A 1 187 ? 0.674 4.226 12.094 1.00 81.38 187 LEU A O 1
ATOM 1458 N N . PRO A 1 188 ? 2.060 2.490 12.535 1.00 81.38 188 PRO A N 1
ATOM 1459 C CA . PRO A 1 188 ? 3.203 3.321 12.896 1.00 81.38 188 PRO A CA 1
ATOM 1460 C C . PRO A 1 188 ? 3.691 4.141 11.701 1.00 81.38 188 PRO A C 1
ATOM 1462 O O . PRO A 1 188 ? 3.656 3.693 10.552 1.00 81.38 188 PRO A O 1
ATOM 1465 N N . VAL A 1 189 ? 4.193 5.345 11.952 1.00 84.19 189 VAL A N 1
ATOM 1466 C CA . VAL A 1 189 ? 4.695 6.224 10.890 1.00 84.19 189 VAL A CA 1
ATOM 1467 C C . VAL A 1 189 ? 6.051 5.728 10.389 1.00 84.19 189 VAL A C 1
ATOM 1469 O O . VAL A 1 189 ? 6.909 5.327 11.165 1.00 84.19 189 VAL A O 1
ATOM 1472 N N . ILE A 1 190 ? 6.281 5.789 9.074 1.00 85.94 190 ILE A N 1
ATOM 1473 C CA . ILE A 1 190 ? 7.593 5.482 8.486 1.00 85.94 190 ILE A CA 1
ATOM 1474 C C . ILE A 1 190 ? 8.494 6.727 8.527 1.00 85.94 190 ILE A C 1
ATOM 1476 O O . ILE A 1 190 ? 8.208 7.725 7.848 1.00 85.94 190 ILE A O 1
ATOM 1480 N N . THR A 1 191 ? 9.624 6.629 9.229 1.00 86.44 191 THR A N 1
ATOM 1481 C CA . THR A 1 191 ? 10.681 7.642 9.344 1.00 86.44 191 THR A CA 1
ATOM 1482 C C . THR A 1 191 ? 11.258 8.067 7.995 1.00 86.44 191 THR A C 1
ATOM 1484 O O . THR A 1 191 ? 11.090 7.434 6.941 1.00 86.44 191 THR A O 1
ATOM 1487 N N . VAL A 1 192 ? 12.032 9.152 8.025 1.00 84.94 192 VAL A N 1
ATOM 1488 C CA . VAL A 1 192 ? 12.877 9.568 6.897 1.00 84.94 192 VAL A CA 1
ATOM 1489 C C . VAL A 1 192 ? 13.946 8.510 6.569 1.00 84.94 192 VAL A C 1
ATOM 1491 O O . VAL A 1 192 ? 14.298 8.356 5.395 1.00 84.94 192 VAL A O 1
ATOM 1494 N N . ALA A 1 193 ? 14.404 7.735 7.560 1.00 81.69 193 ALA A N 1
ATOM 1495 C CA . ALA A 1 193 ? 15.323 6.610 7.366 1.00 81.69 193 ALA A CA 1
ATOM 1496 C C . ALA A 1 193 ? 14.668 5.409 6.651 1.00 81.69 193 ALA A C 1
ATOM 1498 O O . ALA A 1 193 ? 15.364 4.607 6.031 1.00 81.69 193 ALA A O 1
ATOM 1499 N N . GLY A 1 194 ? 13.332 5.342 6.631 1.00 75.69 194 GLY A N 1
ATOM 1500 C CA . GLY A 1 194 ? 12.572 4.254 6.006 1.00 75.69 194 GLY A CA 1
ATOM 1501 C C . GLY A 1 194 ? 12.193 3.131 6.973 1.00 75.69 194 GLY A C 1
ATOM 1502 O O . GLY A 1 194 ? 11.678 2.109 6.528 1.00 75.69 194 GLY A O 1
ATOM 1503 N N . GLU A 1 195 ? 12.434 3.337 8.261 1.00 78.94 195 GLU A N 1
ATOM 1504 C CA . GLU A 1 195 ? 12.065 2.459 9.374 1.00 78.94 195 GLU A CA 1
ATOM 1505 C C . GLU A 1 195 ? 10.724 2.921 9.951 1.00 78.94 195 GLU A C 1
ATOM 1507 O O . GLU A 1 195 ? 10.329 4.067 9.747 1.00 78.94 195 GLU A O 1
ATOM 1512 N N . THR A 1 196 ? 9.982 2.061 10.635 1.00 66.62 196 THR A N 1
ATOM 1513 C CA . THR A 1 196 ? 8.790 2.493 11.379 1.00 66.62 196 THR A CA 1
ATOM 1514 C C . THR A 1 196 ? 9.210 3.060 12.726 1.00 66.62 196 THR A C 1
ATOM 1516 O O . THR A 1 196 ? 9.993 2.427 13.422 1.00 66.62 196 THR A O 1
ATOM 1519 N N . LEU A 1 197 ? 8.712 4.251 13.072 1.00 58.53 197 LEU A N 1
ATOM 1520 C CA . LEU A 1 197 ? 8.843 4.786 14.424 1.00 58.53 197 LEU A CA 1
ATOM 1521 C C . LEU A 1 197 ? 8.072 3.870 15.366 1.00 58.53 197 LEU A C 1
ATOM 1523 O O . LEU A 1 197 ? 6.852 3.737 15.235 1.00 58.53 197 LEU A O 1
ATOM 1527 N N . VAL A 1 198 ? 8.807 3.260 16.286 1.00 50.12 198 VAL A N 1
ATOM 1528 C CA . VAL A 1 198 ? 8.260 2.782 17.549 1.00 50.12 198 VAL A CA 1
ATOM 1529 C C . VAL A 1 198 ? 7.899 4.041 18.332 1.00 50.12 198 VAL A C 1
ATOM 1531 O O . VAL A 1 198 ? 8.682 4.992 18.369 1.00 50.12 198 VAL A O 1
ATOM 1534 N N . ILE A 1 199 ? 6.678 4.110 18.857 1.00 44.72 199 ILE A N 1
ATOM 1535 C CA . ILE A 1 199 ? 6.296 5.187 19.771 1.00 44.72 199 ILE A CA 1
ATOM 1536 C C . ILE A 1 199 ? 7.019 4.873 21.080 1.00 44.72 199 ILE A C 1
ATOM 1538 O O . ILE A 1 199 ? 6.475 4.190 21.941 1.00 44.72 199 ILE A O 1
ATOM 1542 N N . GLU A 1 200 ? 8.272 5.297 21.192 1.00 38.88 200 GLU A N 1
ATOM 1543 C CA . GLU A 1 200 ? 8.913 5.437 22.491 1.00 38.88 200 GLU A CA 1
ATOM 1544 C C . GLU A 1 200 ? 8.173 6.584 23.179 1.00 38.88 200 GLU A C 1
ATOM 1546 O O . GLU A 1 200 ? 8.144 7.716 22.690 1.00 38.88 200 GLU A O 1
ATOM 1551 N N . LYS A 1 201 ? 7.450 6.259 24.251 1.00 36.03 201 LYS A N 1
ATOM 1552 C CA . LYS A 1 201 ? 6.909 7.267 25.157 1.00 36.03 201 LYS A CA 1
ATOM 1553 C C . LYS A 1 201 ? 8.136 8.012 25.684 1.00 36.03 201 LYS A C 1
ATOM 1555 O O . LYS A 1 201 ? 9.010 7.367 26.252 1.00 36.03 201 LYS A O 1
ATOM 1560 N N . GLU A 1 202 ? 8.234 9.320 25.441 1.00 32.62 202 GLU A N 1
ATOM 1561 C CA . GLU A 1 202 ? 9.160 10.152 26.211 1.00 32.62 202 GLU A CA 1
ATOM 1562 C C . GLU A 1 202 ? 8.774 9.927 27.673 1.00 32.62 202 GLU A C 1
ATOM 1564 O O . GLU A 1 202 ? 7.680 10.313 28.102 1.00 32.62 202 GLU A O 1
ATOM 1569 N N . GLU A 1 203 ? 9.615 9.199 28.411 1.00 33.69 203 GLU A N 1
ATOM 1570 C CA . GLU A 1 203 ? 9.592 9.297 29.860 1.00 33.69 203 GLU A CA 1
ATOM 1571 C C . GLU A 1 203 ? 9.727 10.792 30.152 1.00 33.69 203 GLU A C 1
ATOM 1573 O O . GLU A 1 203 ? 10.583 11.439 29.536 1.00 33.69 203 GLU A O 1
ATOM 1578 N N . PRO A 1 204 ? 8.833 11.386 30.965 1.00 35.38 204 PRO A N 1
ATOM 1579 C CA . PRO A 1 204 ? 9.039 12.763 31.373 1.00 35.38 204 PRO A CA 1
ATOM 1580 C C . PRO A 1 204 ? 10.458 12.819 31.927 1.00 35.38 204 PRO A C 1
ATOM 1582 O O . PRO A 1 204 ? 10.775 12.020 32.807 1.00 35.38 204 PRO A O 1
ATOM 1585 N N . GLU A 1 205 ? 11.310 13.677 31.351 1.00 36.12 205 GLU A N 1
ATOM 1586 C CA . GLU A 1 205 ? 12.600 13.996 31.953 1.00 36.12 205 GLU A CA 1
ATOM 1587 C C . GLU A 1 205 ? 12.276 14.285 33.417 1.00 36.12 205 GLU A C 1
ATOM 1589 O O . GLU A 1 205 ? 11.533 15.228 33.707 1.00 36.12 205 GLU A O 1
ATOM 1594 N N . GLU A 1 206 ? 12.703 13.396 34.321 1.00 37.31 206 GLU A N 1
ATOM 1595 C CA . GLU A 1 206 ? 12.744 13.726 35.732 1.00 37.31 206 GLU A CA 1
ATOM 1596 C C . GLU A 1 206 ? 13.565 15.008 35.749 1.00 37.31 206 GLU A C 1
ATOM 1598 O O . GLU A 1 206 ? 14.744 14.994 35.390 1.00 37.31 206 GLU A O 1
ATOM 1603 N N . GLU A 1 207 ? 12.907 16.141 36.014 1.00 36.91 207 GLU A N 1
ATOM 1604 C CA . GLU A 1 207 ? 13.612 17.350 36.393 1.00 36.91 207 GLU A CA 1
ATOM 1605 C C . GLU A 1 207 ? 14.538 16.874 37.508 1.00 36.91 207 GLU A C 1
ATOM 1607 O O . GLU A 1 207 ? 14.056 16.467 38.566 1.00 36.91 207 GLU A O 1
ATOM 1612 N N . GLU A 1 208 ? 15.844 16.794 37.230 1.00 37.12 208 GLU A N 1
ATOM 1613 C CA . GLU A 1 208 ? 16.836 16.644 38.280 1.00 37.12 208 GLU A CA 1
ATOM 1614 C C . GLU A 1 208 ? 16.541 17.817 39.209 1.00 37.12 208 GLU A C 1
ATOM 1616 O O . GLU A 1 208 ? 16.833 18.968 38.873 1.00 37.12 208 GLU A O 1
ATOM 1621 N N . GLU A 1 209 ? 15.848 17.545 40.319 1.00 36.16 209 GLU A N 1
ATOM 1622 C CA . GLU A 1 209 ? 15.748 18.476 41.424 1.00 36.16 209 GLU A CA 1
ATOM 1623 C C . GLU A 1 209 ? 17.205 18.788 41.758 1.00 36.16 209 GLU A C 1
ATOM 1625 O O . GLU A 1 209 ? 17.927 17.941 42.289 1.00 36.16 209 GLU A O 1
ATOM 1630 N N . GLU A 1 210 ? 17.683 19.965 41.338 1.00 38.81 210 GLU A N 1
ATOM 1631 C CA . GLU A 1 210 ? 18.924 20.515 41.852 1.00 38.81 210 GLU A CA 1
ATOM 1632 C C . GLU A 1 210 ? 18.723 20.521 43.368 1.00 38.81 210 GLU A C 1
ATOM 1634 O O . GLU A 1 210 ? 17.949 21.330 43.881 1.00 38.81 210 GLU A O 1
ATOM 1639 N N . GLU A 1 211 ? 19.340 19.567 44.074 1.00 40.22 211 GLU A N 1
ATOM 1640 C CA . GLU A 1 211 ? 19.434 19.596 45.527 1.00 40.22 211 GLU A CA 1
ATOM 1641 C C . GLU A 1 211 ? 20.051 20.956 45.871 1.00 40.22 211 GLU A C 1
ATOM 1643 O O . GLU A 1 211 ? 21.260 21.166 45.737 1.00 40.22 211 GLU A O 1
ATOM 1648 N N . GLU A 1 212 ? 19.211 21.922 46.250 1.00 42.31 212 GLU A N 1
ATOM 1649 C CA . GLU A 1 212 ? 19.662 23.128 46.921 1.00 42.31 212 GLU A CA 1
ATOM 1650 C C . GLU A 1 212 ? 20.339 22.632 48.200 1.00 42.31 212 GLU A C 1
ATOM 1652 O O . GLU A 1 212 ? 19.668 22.253 49.159 1.00 42.31 212 GLU A O 1
ATOM 1657 N N . GLU A 1 213 ? 21.675 22.547 48.186 1.00 46.84 213 GLU A N 1
ATOM 1658 C CA . GLU A 1 213 ? 22.467 22.275 49.383 1.00 46.84 213 GLU A CA 1
ATOM 1659 C C . GLU A 1 213 ? 22.060 23.319 50.434 1.00 46.84 213 GLU A C 1
ATOM 1661 O O . GLU A 1 213 ? 22.449 24.488 50.355 1.00 46.84 213 GLU A O 1
ATOM 1666 N N . GLU A 1 214 ? 21.222 22.907 51.389 1.00 47.19 214 GLU A N 1
ATOM 1667 C CA . GLU A 1 214 ? 20.768 23.748 52.487 1.00 47.19 214 GLU A CA 1
ATOM 1668 C C . GLU A 1 214 ? 22.009 24.122 53.305 1.00 47.19 214 GLU A C 1
ATOM 1670 O O . GLU A 1 214 ? 22.632 23.297 53.978 1.00 47.19 214 GLU A O 1
ATOM 1675 N N . PHE A 1 215 ? 22.450 25.367 53.142 1.00 49.59 215 PHE A N 1
ATOM 1676 C CA . PHE A 1 215 ? 23.674 25.856 53.748 1.00 49.59 215 PHE A CA 1
ATOM 1677 C C . PHE A 1 215 ? 23.418 26.128 55.238 1.00 49.59 215 PHE A C 1
ATOM 1679 O O . PHE A 1 215 ? 22.731 27.086 55.588 1.00 49.59 215 PHE A O 1
ATOM 1686 N N . ASP A 1 216 ? 23.959 25.267 56.103 1.00 49.62 216 ASP A N 1
ATOM 1687 C CA . ASP A 1 216 ? 23.887 25.398 57.562 1.00 49.62 216 ASP A CA 1
ATOM 1688 C C . ASP A 1 216 ? 24.511 26.738 58.007 1.00 49.62 216 ASP A C 1
ATOM 1690 O O . ASP A 1 216 ? 25.717 26.958 57.864 1.00 49.62 216 ASP A O 1
ATOM 1694 N N . GLU A 1 217 ? 23.687 27.663 58.517 1.00 53.84 217 GLU A N 1
ATOM 1695 C CA . GLU A 1 217 ? 24.099 29.025 58.898 1.00 53.84 217 GLU A CA 1
ATOM 1696 C C . GLU A 1 217 ? 25.113 29.058 60.063 1.00 53.84 217 GLU A C 1
ATOM 1698 O O . GLU A 1 217 ? 25.717 30.106 60.313 1.00 53.84 217 GLU A O 1
ATOM 1703 N N . ASP A 1 218 ? 25.351 27.925 60.734 1.00 53.84 218 ASP A N 1
ATOM 1704 C CA . ASP A 1 218 ? 26.353 27.772 61.797 1.00 53.84 218 ASP A CA 1
ATOM 1705 C C . ASP A 1 218 ? 27.696 27.170 61.311 1.00 53.84 218 ASP A C 1
ATOM 1707 O O . ASP A 1 218 ? 28.614 26.960 62.116 1.00 53.84 218 ASP A O 1
ATOM 1711 N N . ALA A 1 219 ? 27.857 26.906 60.007 1.00 60.38 219 ALA A N 1
ATOM 1712 C CA . ALA A 1 219 ? 29.097 26.365 59.444 1.00 60.38 219 ALA A CA 1
ATOM 1713 C C . ALA A 1 219 ? 30.257 27.386 59.456 1.00 60.38 219 ALA A C 1
ATOM 1715 O O . ALA A 1 219 ? 30.080 28.583 59.212 1.00 60.38 219 ALA A O 1
ATOM 1716 N N . ASP A 1 220 ? 31.482 26.908 59.717 1.00 67.50 220 ASP A N 1
ATOM 1717 C CA . ASP A 1 220 ? 32.686 27.748 59.770 1.00 67.50 220 ASP A CA 1
ATOM 1718 C C . ASP A 1 220 ? 32.884 28.474 58.419 1.00 67.50 220 ASP A C 1
ATOM 1720 O O . ASP A 1 220 ? 32.894 27.806 57.378 1.00 67.50 220 ASP A O 1
ATOM 1724 N N . PRO A 1 221 ? 33.076 29.812 58.391 1.00 64.44 221 PRO A N 1
ATOM 1725 C CA . PRO A 1 221 ? 33.201 30.611 57.164 1.00 64.44 221 PRO A CA 1
ATOM 1726 C C . PRO A 1 221 ? 34.223 30.078 56.142 1.00 64.44 221 PRO A C 1
ATOM 1728 O O . PRO A 1 221 ? 34.106 30.366 54.949 1.00 64.44 221 PRO A O 1
ATOM 1731 N N . VAL A 1 222 ? 35.211 29.288 56.574 1.00 63.53 222 VAL A N 1
ATOM 1732 C CA . VAL A 1 222 ? 36.197 28.657 55.680 1.00 63.53 222 VAL A CA 1
ATOM 1733 C C . VAL A 1 222 ? 35.617 27.463 54.904 1.00 63.53 222 VAL A C 1
ATOM 1735 O O . VAL A 1 222 ? 35.995 27.239 53.750 1.00 63.53 222 VAL A O 1
ATOM 1738 N N . GLU A 1 223 ? 34.696 26.698 55.492 1.00 61.41 223 GLU A N 1
ATOM 1739 C CA . GLU A 1 223 ? 34.062 25.549 54.828 1.00 61.41 223 GLU A CA 1
ATOM 1740 C C . GLU A 1 223 ? 33.078 26.002 53.743 1.00 61.41 223 GLU A C 1
ATOM 1742 O O . GLU A 1 223 ? 33.057 25.431 52.649 1.00 61.41 223 GLU A O 1
ATOM 1747 N N . VAL A 1 224 ? 32.383 27.114 53.992 1.00 61.47 224 VAL A N 1
ATOM 1748 C CA . VAL A 1 224 ? 31.485 27.803 53.046 1.00 61.47 224 VAL A CA 1
ATOM 1749 C C . VAL A 1 224 ? 32.217 28.208 51.777 1.00 61.47 224 VAL A C 1
ATOM 1751 O O . VAL A 1 224 ? 31.776 27.928 50.662 1.00 61.47 224 VAL A O 1
ATOM 1754 N N . GLU A 1 225 ? 33.381 28.843 51.934 1.00 64.75 225 GLU A N 1
ATOM 1755 C CA . GLU A 1 225 ? 34.174 29.319 50.803 1.00 64.75 225 GLU A CA 1
ATOM 1756 C C . GLU A 1 225 ? 34.723 28.142 49.979 1.00 64.75 225 GLU A C 1
ATOM 1758 O O . GLU A 1 225 ? 34.790 28.201 48.746 1.00 64.75 225 GLU A O 1
ATOM 1763 N N . MET A 1 226 ? 35.089 27.036 50.637 1.00 67.88 226 MET A N 1
ATOM 1764 C CA . MET A 1 226 ? 35.544 25.830 49.945 1.00 67.88 226 MET A CA 1
ATOM 1765 C C . MET A 1 226 ? 34.413 25.116 49.199 1.00 67.88 226 MET A C 1
ATOM 1767 O O . MET A 1 226 ? 34.654 24.631 48.089 1.00 67.88 226 MET A O 1
ATOM 1771 N N . ALA A 1 227 ? 33.200 25.085 49.753 1.00 64.62 227 ALA A N 1
ATOM 1772 C CA . ALA A 1 227 ? 32.017 24.558 49.074 1.00 64.62 227 ALA A CA 1
ATOM 1773 C C . ALA A 1 227 ? 31.668 25.398 47.831 1.00 64.62 227 ALA A C 1
ATOM 1775 O O . ALA A 1 227 ? 31.570 24.856 46.727 1.00 64.62 227 ALA A O 1
ATOM 1776 N N . GLN A 1 228 ? 31.651 26.730 47.958 1.00 66.75 228 GLN A N 1
ATOM 1777 C CA . GLN A 1 228 ? 31.402 27.649 46.837 1.00 66.75 228 GLN A CA 1
ATOM 1778 C C . GLN A 1 228 ? 32.425 27.489 45.702 1.00 66.75 228 GLN A C 1
ATOM 1780 O O . GLN A 1 228 ? 32.063 27.484 44.522 1.00 66.75 228 GLN A O 1
ATOM 1785 N N . ARG A 1 229 ? 33.709 27.296 46.033 1.00 64.56 229 ARG A N 1
ATOM 1786 C CA . ARG A 1 229 ? 34.764 27.041 45.034 1.00 64.56 229 ARG A CA 1
ATOM 1787 C C . ARG A 1 229 ? 34.614 25.688 44.336 1.00 64.56 229 ARG A C 1
ATOM 1789 O O . ARG A 1 229 ? 34.964 25.581 43.162 1.00 64.56 229 ARG A O 1
ATOM 1796 N N . ARG A 1 230 ? 34.113 24.661 45.032 1.00 66.88 230 ARG A N 1
ATOM 1797 C CA . ARG A 1 230 ? 33.847 23.335 44.444 1.00 66.88 230 ARG A CA 1
ATOM 1798 C C . ARG A 1 230 ? 32.653 23.370 43.494 1.00 66.88 230 ARG A C 1
ATOM 1800 O O . ARG A 1 230 ? 32.740 22.772 42.425 1.00 66.88 230 ARG A O 1
ATOM 1807 N N . ALA A 1 231 ? 31.597 24.101 43.847 1.00 62.91 231 ALA A N 1
ATOM 1808 C CA . ALA A 1 231 ? 30.427 24.284 42.992 1.00 62.91 231 ALA A CA 1
ATOM 1809 C C . ALA A 1 231 ? 30.784 25.023 41.688 1.00 62.91 231 ALA A C 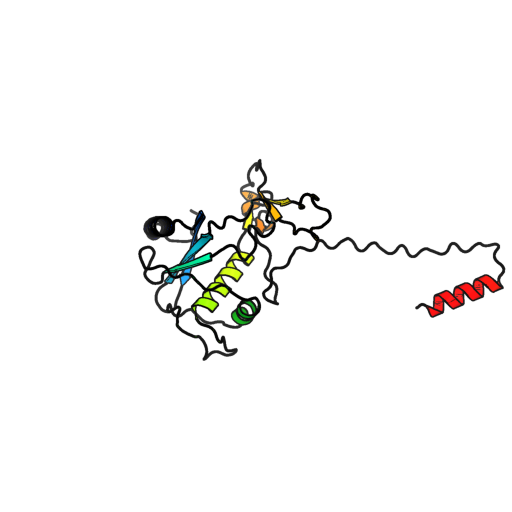1
ATOM 1811 O O . ALA A 1 231 ? 30.401 24.594 40.603 1.00 62.91 231 ALA A O 1
ATOM 1812 N N . TYR A 1 232 ? 31.614 26.070 41.767 1.00 55.59 232 TYR A N 1
ATOM 1813 C CA . TYR A 1 232 ? 32.043 26.833 40.585 1.00 55.59 232 TYR A CA 1
ATOM 1814 C C . TYR A 1 232 ? 32.969 26.063 39.632 1.00 55.59 232 TYR A C 1
ATOM 1816 O O . TYR A 1 232 ? 33.081 26.432 38.470 1.00 55.59 232 TYR A O 1
ATOM 1824 N N . ALA A 1 233 ? 33.648 25.016 40.110 1.00 56.91 233 ALA A N 1
ATOM 1825 C CA . ALA A 1 233 ? 34.543 24.193 39.294 1.00 56.91 233 ALA A CA 1
ATOM 1826 C C . ALA A 1 233 ? 33.823 23.054 38.546 1.00 56.91 233 ALA A C 1
ATOM 1828 O O . ALA A 1 233 ? 34.454 22.374 37.737 1.00 56.91 233 ALA A O 1
ATOM 1829 N N . LYS A 1 234 ? 32.539 22.816 38.845 1.00 53.84 234 LYS A N 1
ATOM 1830 C CA . LYS A 1 234 ? 31.699 21.797 38.195 1.00 53.84 234 LYS A CA 1
ATOM 1831 C C . LYS A 1 234 ? 30.784 22.361 37.092 1.00 53.84 234 LYS A C 1
ATOM 1833 O O . LYS A 1 234 ? 30.155 21.564 36.404 1.00 53.84 234 LYS A O 1
ATOM 1838 N N . LYS A 1 235 ? 30.730 23.687 36.913 1.00 43.72 235 LYS A N 1
ATOM 1839 C CA . LYS A 1 235 ? 30.148 24.367 35.738 1.00 43.72 235 LYS A CA 1
ATOM 1840 C C . LYS A 1 235 ? 31.226 24.640 34.692 1.00 43.72 235 LYS A C 1
ATOM 1842 O O . LYS A 1 235 ? 30.884 24.612 33.492 1.00 43.72 235 LYS A O 1
#

InterPro domains:
  IPR006802 Radial spokehead-like protein [PF04712] (68-226)
  IPR006802 Radial spokehead-like protein [PTHR13159] (70-225)

Foldseek 3Di:
DPPDADDPVQVVQQVVLQVVVCVVCVQWDDKAFLGWADAPPAIKGKIKTFGPDPPPPQPLCVPAPPRIWMWIDLVGSNGDIDTFDDEDLVLLLVLVVDPDGHHSDQQDAQQVDVVGRGHGSSSSVNSVSSQCCQVPAKDFPPQWDFDQRPPPDPPDPRRATATDGDPDDPDDDPVLVVDPNRMDGRHFHQDSSSHGDRPPPPPPPPPPPPPPPPDDPPDDPVVVVVVVVVVVVVD

Sequence (235 aa):
GLGLGIAEPEIVPIVSGVRAFSASHPSLRHVAFWGKVKCRTGFYHVVRAVPKLDLDETDPKKGQLGDTEYWVSSKGPFGPWSRLPDCTPRQIQMSRYVPCPLTGDLSCMPWLRVPPFPYTEAVLLSCRIKRITHACSIAPAGLYEVKEPEEEEEDAGPAEPVLGRVEEFEGAEVESLLTPEGWQHTLPVITVAGETLVIEKEEPEEEEEEEEEEFDEDADPVEVEMAQRRAYAKK

pLDDT: mean 77.9, std 19.3, range [32.62, 97.5]